Protein AF-A0A8J1YA55-F1 (afdb_monomer)

Foldseek 3Di:
DDDDDDDDDDDDDDDDDDDDDDDDDDDDDDDDDDDPPPDDPVVVVVVVVVVVVVVPDPPPPPPDPDDDDDDDDDDDDPPVPQDAQPPPRHRDPQWDQQPPPRGTHHCVVQVHDPVNSVVQVVPPPDDHDHGPVCVVVVVVVVVVVVVSVVVVVVVVVVVVVVVVVVVVVVVVVVVVVVVVVVVVVVVVVVVVVVVVVVVVVVVVVVVVVVVVVVVVVVVVVVVVVVVVVVVVVVVVVPD

Structure (mmCIF, N/CA/C/O backbone):
data_AF-A0A8J1YA55-F1
#
_entry.id   AF-A0A8J1YA55-F1
#
loop_
_atom_site.group_PDB
_atom_site.id
_atom_site.type_symbol
_atom_site.label_atom_id
_atom_site.label_alt_id
_atom_site.label_comp_id
_atom_site.label_asym_id
_atom_site.label_entity_id
_atom_site.label_seq_id
_atom_site.pdbx_PDB_ins_code
_atom_site.Cartn_x
_atom_site.Cartn_y
_atom_site.Cartn_z
_atom_site.occupancy
_atom_site.B_iso_or_equiv
_atom_site.auth_seq_id
_atom_site.auth_comp_id
_atom_site.auth_asym_id
_atom_site.auth_atom_id
_atom_site.pdbx_PDB_model_num
ATOM 1 N N . MET A 1 1 ? 31.710 34.572 44.855 1.00 45.72 1 MET A N 1
ATOM 2 C CA . MET A 1 1 ? 30.651 34.913 43.875 1.00 45.72 1 MET A CA 1
ATOM 3 C C . MET A 1 1 ? 29.320 34.423 44.447 1.00 45.72 1 MET A C 1
ATOM 5 O O . MET A 1 1 ? 29.181 33.226 44.634 1.00 45.72 1 MET A O 1
ATOM 9 N N . ARG A 1 2 ? 28.569 35.307 45.129 1.00 39.25 2 ARG A N 1
ATOM 10 C CA . ARG A 1 2 ? 27.235 35.834 44.724 1.00 39.25 2 ARG A CA 1
ATOM 11 C C . ARG A 1 2 ? 26.226 34.715 44.392 1.00 39.25 2 ARG A C 1
ATOM 13 O O . ARG A 1 2 ? 26.346 34.116 43.338 1.00 39.25 2 ARG A O 1
ATOM 20 N N . THR A 1 3 ? 25.469 34.201 45.367 1.00 46.84 3 THR A N 1
ATOM 21 C CA . THR A 1 3 ? 24.178 34.657 45.964 1.00 46.84 3 THR A CA 1
ATOM 22 C C . THR A 1 3 ? 22.912 34.207 45.221 1.00 46.84 3 THR A C 1
ATOM 24 O O . THR A 1 3 ? 22.731 34.505 44.049 1.00 46.84 3 THR A O 1
ATOM 27 N N . ARG A 1 4 ? 22.061 33.531 46.011 1.00 50.75 4 ARG A N 1
ATOM 28 C CA . ARG A 1 4 ? 20.614 33.229 45.950 1.00 50.75 4 ARG A CA 1
ATOM 29 C C . ARG A 1 4 ? 19.737 34.029 44.971 1.00 50.75 4 ARG A C 1
ATOM 31 O O . ARG A 1 4 ? 19.881 35.241 44.861 1.00 50.75 4 ARG A O 1
ATOM 38 N N . GLY A 1 5 ? 18.696 33.354 44.472 1.00 44.56 5 GLY A N 1
ATOM 39 C CA . GLY A 1 5 ? 17.439 33.947 44.005 1.00 44.56 5 GLY A CA 1
ATOM 40 C C . GLY A 1 5 ? 16.273 32.974 44.222 1.00 44.56 5 GLY A C 1
ATOM 41 O O . GLY A 1 5 ? 16.260 31.892 43.647 1.00 44.56 5 GLY A O 1
ATOM 42 N N . VAL A 1 6 ? 15.350 33.361 45.102 1.00 47.47 6 VAL A N 1
ATOM 43 C CA . VAL A 1 6 ? 14.068 32.730 45.466 1.00 47.47 6 VAL A CA 1
ATOM 44 C C . VAL A 1 6 ? 12.952 33.631 44.922 1.00 47.47 6 VAL A C 1
ATOM 46 O O . VAL A 1 6 ? 13.118 34.842 45.020 1.00 47.47 6 VAL A O 1
ATOM 49 N N . SER A 1 7 ? 11.859 33.060 44.400 1.00 48.47 7 SER A N 1
ATOM 50 C CA . SER A 1 7 ? 10.448 33.535 44.483 1.00 48.47 7 SER A CA 1
ATOM 51 C C . SER A 1 7 ? 9.601 32.563 43.637 1.00 48.47 7 SER A C 1
ATOM 53 O O . SER A 1 7 ? 9.998 32.309 42.505 1.00 48.47 7 SER A O 1
ATOM 55 N N . THR A 1 8 ? 8.555 31.826 44.041 1.00 55.16 8 THR A N 1
ATOM 56 C CA . THR A 1 8 ? 7.320 32.048 44.834 1.00 55.16 8 THR A CA 1
ATOM 57 C C . THR A 1 8 ? 6.462 33.234 44.415 1.00 55.16 8 THR A C 1
ATOM 59 O O . THR A 1 8 ? 6.904 34.363 44.574 1.00 55.16 8 THR A O 1
ATOM 62 N N . GLU A 1 9 ? 5.252 32.908 43.931 1.00 44.25 9 GLU A N 1
ATOM 63 C CA . GLU A 1 9 ? 3.902 33.483 44.172 1.00 44.25 9 GLU A CA 1
ATOM 64 C C . GLU A 1 9 ? 3.043 33.211 42.915 1.00 44.25 9 GLU A C 1
ATOM 66 O O . GLU A 1 9 ? 3.508 33.455 41.809 1.00 44.25 9 GLU A O 1
ATOM 71 N N . GLN A 1 10 ? 1.900 32.513 42.911 1.00 43.75 10 GLN A N 1
ATOM 72 C CA . GLN A 1 10 ? 0.678 32.443 43.738 1.00 43.75 10 GLN A CA 1
ATOM 73 C C . GLN A 1 10 ? -0.525 33.066 43.009 1.00 43.75 10 GLN A C 1
ATOM 75 O O . GLN A 1 10 ? -0.415 34.126 42.406 1.00 43.75 10 GLN A O 1
ATOM 80 N N . ALA A 1 11 ? -1.668 32.396 43.221 1.00 43.28 11 ALA A N 1
ATOM 81 C CA . ALA A 1 11 ? -3.053 32.876 43.166 1.00 43.28 11 ALA A CA 1
ATOM 82 C C . ALA A 1 11 ? -3.722 33.030 41.785 1.00 43.28 11 ALA A C 1
ATOM 84 O O . ALA A 1 11 ? -3.085 33.428 40.823 1.00 43.28 11 ALA A O 1
ATOM 85 N N . ALA A 1 12 ? -5.029 32.817 41.603 1.00 42.97 12 ALA A N 1
ATOM 86 C CA . ALA A 1 12 ? -6.140 32.170 42.327 1.00 42.97 12 ALA A CA 1
ATOM 87 C C . ALA A 1 12 ? -7.429 32.462 41.504 1.00 42.97 12 ALA A C 1
ATOM 89 O O . ALA A 1 12 ? -7.377 33.287 40.595 1.00 42.97 12 ALA A O 1
ATOM 90 N N . ALA A 1 13 ? -8.559 31.873 41.929 1.00 44.72 13 ALA A N 1
ATOM 91 C CA . ALA A 1 13 ? -9.973 32.088 41.539 1.00 44.72 13 ALA A CA 1
ATOM 92 C C . ALA A 1 13 ? -10.493 31.151 40.422 1.00 44.72 13 ALA A C 1
ATOM 94 O O . ALA A 1 13 ? -9.957 31.158 39.319 1.00 44.72 13 ALA A O 1
ATOM 95 N N . ASN A 1 14 ? -11.357 30.161 40.725 1.00 43.69 14 ASN A N 1
ATOM 96 C CA . ASN A 1 14 ? -12.805 30.212 41.089 1.00 43.69 14 ASN A CA 1
ATOM 97 C C . ASN A 1 14 ? -13.632 30.746 39.902 1.00 43.69 14 ASN A C 1
ATOM 99 O O . ASN A 1 14 ? -13.249 31.757 39.335 1.00 43.69 14 ASN A O 1
ATOM 103 N N . GLU A 1 15 ? -14.676 30.087 39.389 1.00 49.75 15 GLU A N 1
ATOM 104 C CA . GLU A 1 15 ? -15.995 29.721 39.964 1.00 49.75 15 GLU A CA 1
ATOM 105 C C . GLU A 1 15 ? -16.537 28.496 39.168 1.00 49.75 15 GLU A C 1
ATOM 107 O O . GLU A 1 15 ? -16.237 28.363 37.984 1.00 49.75 15 GLU A O 1
ATOM 112 N N . ASP A 1 16 ? -17.083 27.419 39.741 1.00 41.22 16 ASP A N 1
ATOM 113 C CA . ASP A 1 16 ? -18.396 27.225 40.390 1.00 41.22 16 ASP A CA 1
ATOM 114 C C . ASP A 1 16 ? -19.607 27.634 39.528 1.00 41.22 16 ASP A C 1
ATOM 116 O O . ASP A 1 16 ? -20.009 28.784 39.576 1.00 41.22 16 ASP A O 1
ATOM 120 N N . GLU A 1 17 ? -20.191 26.685 38.776 1.00 47.81 17 GLU A N 1
ATOM 121 C CA . GLU A 1 17 ? -21.644 26.618 38.527 1.00 47.81 17 GLU A CA 1
ATOM 122 C C . GLU A 1 17 ? -22.113 25.152 38.355 1.00 47.81 17 GLU A C 1
ATOM 124 O O . GLU A 1 17 ? -21.672 24.391 37.487 1.00 47.81 17 GLU A O 1
ATOM 129 N N . THR A 1 18 ? -23.022 24.801 39.259 1.00 41.84 18 THR A N 1
ATOM 130 C CA . THR A 1 18 ? -24.017 23.720 39.353 1.00 41.84 18 THR A CA 1
ATOM 131 C C . THR A 1 18 ? -24.682 23.314 38.023 1.00 41.84 18 THR A C 1
ATOM 133 O O . THR A 1 18 ? -25.061 24.134 37.198 1.00 41.84 18 THR A O 1
ATOM 136 N N . GLU A 1 19 ? -24.728 22.023 37.678 1.00 40.91 19 GLU A N 1
ATOM 137 C CA . GLU A 1 19 ? -25.791 21.048 38.007 1.00 40.91 19 GLU A CA 1
ATOM 138 C C . GLU A 1 19 ? -27.186 21.372 37.426 1.00 40.91 19 GLU A C 1
ATOM 140 O O . GLU A 1 19 ? -27.924 22.129 38.035 1.00 40.91 19 GLU A O 1
ATOM 145 N N . VAL A 1 20 ? -27.600 20.694 36.336 1.00 43.56 20 VAL A N 1
ATOM 146 C CA . VAL A 1 20 ? -28.979 20.175 36.150 1.00 43.56 20 VAL A CA 1
ATOM 147 C C . VAL A 1 20 ? -28.963 18.940 35.232 1.00 43.56 20 VAL A C 1
ATOM 149 O O . VAL A 1 20 ? -28.730 19.020 34.026 1.00 43.56 20 VAL A O 1
ATOM 152 N N . ASN A 1 21 ? -29.285 17.787 35.819 1.00 41.84 21 ASN A N 1
ATOM 153 C CA . ASN A 1 21 ? -29.759 16.582 35.139 1.00 41.84 21 ASN A CA 1
ATOM 154 C C . ASN A 1 21 ? -31.124 16.828 34.476 1.00 41.84 21 ASN A C 1
ATOM 156 O O . ASN A 1 21 ? -32.041 17.306 35.143 1.00 41.84 21 ASN A O 1
ATOM 160 N N . LYS A 1 22 ? -31.321 16.352 33.241 1.00 45.34 22 LYS A N 1
ATOM 161 C CA . LYS A 1 22 ? -32.628 15.836 32.805 1.00 45.34 22 LYS A CA 1
ATOM 162 C C . LYS A 1 22 ? -32.475 14.787 31.704 1.00 45.34 22 LYS A C 1
ATOM 164 O O . LYS A 1 22 ? -32.040 15.053 30.591 1.00 45.34 22 LYS A O 1
ATOM 169 N N . THR A 1 23 ? -32.811 13.571 32.104 1.00 45.81 23 THR A N 1
ATOM 170 C CA . THR A 1 23 ? -33.108 12.390 31.303 1.00 45.81 23 THR A CA 1
ATOM 171 C C . THR A 1 23 ? -34.307 12.633 30.392 1.00 45.81 23 THR A C 1
ATOM 173 O O . THR A 1 23 ? -35.348 13.032 30.901 1.00 45.81 23 THR A O 1
ATOM 176 N N . ASP A 1 24 ? -34.200 12.264 29.116 1.00 43.66 24 ASP A N 1
ATOM 177 C CA . ASP A 1 24 ? -35.357 11.860 28.316 1.00 43.66 24 ASP A CA 1
ATOM 178 C C . ASP A 1 24 ? -35.030 10.560 27.580 1.00 43.66 24 ASP A C 1
ATOM 180 O O . ASP A 1 24 ? -34.172 10.478 26.700 1.00 43.66 24 ASP A O 1
ATOM 184 N N . LEU A 1 25 ? -35.696 9.509 28.051 1.00 44.59 25 LEU A N 1
ATOM 185 C CA . LEU A 1 25 ? -35.607 8.132 27.605 1.00 44.59 25 LEU A CA 1
ATOM 186 C C . LEU A 1 25 ? -36.963 7.779 26.980 1.00 44.59 25 LEU A C 1
ATOM 188 O O . LEU A 1 25 ? -37.819 7.210 27.648 1.00 44.59 25 LEU A O 1
ATOM 192 N N . GLU A 1 26 ? -37.157 8.090 25.698 1.00 49.06 26 GLU A N 1
ATOM 193 C CA . GLU A 1 26 ? -38.308 7.607 24.924 1.00 49.06 26 GLU A CA 1
ATOM 194 C C . GLU A 1 26 ? -37.866 6.729 23.747 1.00 49.06 26 GLU A C 1
ATOM 196 O O . GLU A 1 26 ? -37.472 7.161 22.668 1.00 49.06 26 GLU A O 1
ATOM 201 N N . ARG A 1 27 ? -37.887 5.429 24.042 1.00 44.91 27 ARG A N 1
ATOM 202 C CA . ARG A 1 27 ? -38.533 4.345 23.289 1.00 44.91 27 ARG A CA 1
ATOM 203 C C . ARG A 1 27 ? -39.043 4.707 21.878 1.00 44.91 27 ARG A C 1
ATOM 205 O O . ARG A 1 27 ? -40.084 5.332 21.738 1.00 44.91 27 ARG A O 1
ATOM 212 N N . HIS A 1 28 ? -38.429 4.122 20.847 1.00 42.38 28 HIS A N 1
ATOM 213 C CA . HIS A 1 28 ? -39.198 3.630 19.703 1.00 42.38 28 HIS A CA 1
ATOM 214 C C . HIS A 1 28 ? -38.622 2.343 19.111 1.00 42.38 28 HIS A C 1
ATOM 216 O O . HIS A 1 28 ? -37.423 2.162 18.903 1.00 42.38 28 HIS A O 1
ATOM 222 N N . ASP A 1 29 ? -39.572 1.449 18.890 1.00 38.91 29 ASP A N 1
ATOM 223 C CA . ASP A 1 29 ? -39.493 0.058 18.505 1.00 38.91 29 ASP A CA 1
ATOM 224 C C . ASP A 1 29 ? -38.930 -0.232 17.103 1.00 38.91 29 ASP A C 1
ATOM 226 O O . ASP A 1 29 ? -39.237 0.427 16.114 1.00 38.91 29 ASP A O 1
ATOM 230 N N . SER A 1 30 ? -38.208 -1.353 17.044 1.00 48.69 30 SER A N 1
ATOM 231 C CA . SER A 1 30 ? -38.374 -2.433 16.065 1.00 48.69 30 SER A CA 1
ATOM 232 C C . SER A 1 30 ? -38.424 -2.091 14.565 1.00 48.69 30 SER A C 1
ATOM 234 O O . SER A 1 30 ? -39.487 -1.857 13.994 1.00 48.69 30 SER A O 1
ATOM 236 N N . LYS A 1 31 ? -37.307 -2.338 13.859 1.00 42.66 31 LYS A N 1
ATOM 237 C CA . LYS A 1 31 ? -37.343 -3.129 12.609 1.00 42.66 31 LYS A CA 1
ATOM 238 C C . LYS A 1 31 ? -35.981 -3.711 12.230 1.00 42.66 31 LYS A C 1
ATOM 240 O O . LYS A 1 31 ? -35.142 -3.099 11.578 1.00 42.66 31 LYS A O 1
ATOM 245 N N . SER A 1 32 ? -35.833 -4.979 12.598 1.00 49.16 32 SER A N 1
ATOM 246 C CA . SER A 1 32 ? -34.943 -5.941 11.963 1.00 49.16 32 SER A CA 1
ATOM 247 C C . SER A 1 32 ? -35.183 -5.969 10.447 1.00 49.16 32 SER A C 1
ATOM 249 O O . SER A 1 32 ? -36.231 -6.415 9.983 1.00 49.16 32 SER A O 1
ATOM 251 N N . LYS A 1 33 ? -34.193 -5.528 9.668 1.00 46.09 33 LYS A N 1
ATOM 252 C CA . LYS A 1 33 ? -33.946 -6.022 8.308 1.00 46.09 33 LYS A CA 1
ATOM 253 C C . LYS A 1 33 ? -32.448 -6.248 8.153 1.00 46.09 33 LYS A C 1
ATOM 255 O O . LYS A 1 33 ? -31.686 -5.355 7.798 1.00 46.09 33 LYS A O 1
ATOM 260 N N . ARG A 1 34 ? -32.038 -7.486 8.443 1.00 46.12 34 ARG A N 1
ATOM 261 C CA . ARG A 1 34 ? -30.756 -8.038 7.998 1.00 46.12 34 ARG A CA 1
ATOM 262 C C . ARG A 1 34 ? -30.703 -7.930 6.478 1.00 46.12 34 ARG A C 1
ATOM 264 O O . ARG A 1 34 ? -31.517 -8.523 5.779 1.00 46.12 34 ARG A O 1
ATOM 271 N N . GLY A 1 35 ? -29.728 -7.179 5.994 1.00 35.78 35 GLY A N 1
ATOM 272 C CA . GLY A 1 35 ? -29.395 -7.049 4.584 1.00 35.78 35 GLY A CA 1
ATOM 273 C C . GLY A 1 35 ? -27.897 -6.836 4.448 1.00 35.78 35 GLY A C 1
ATOM 274 O O . GLY A 1 35 ? -27.461 -5.803 3.955 1.00 35.78 35 GLY A O 1
ATOM 275 N N . PHE A 1 36 ? -27.099 -7.793 4.930 1.00 39.66 36 PHE A N 1
ATOM 276 C CA . PHE A 1 36 ? -25.667 -7.854 4.637 1.00 39.66 36 PHE A CA 1
ATOM 277 C C . PHE A 1 36 ? -25.483 -8.160 3.139 1.00 39.66 36 PHE A C 1
ATOM 279 O O . PHE A 1 36 ? -25.309 -9.306 2.736 1.00 39.66 36 PHE A O 1
ATOM 286 N N . LYS A 1 37 ? -25.526 -7.126 2.294 1.00 45.34 37 LYS A N 1
ATOM 287 C CA . LYS A 1 37 ? -24.955 -7.153 0.939 1.00 45.34 37 LYS A CA 1
ATOM 288 C C . LYS A 1 37 ? -23.538 -6.581 1.000 1.00 45.34 37 LYS A C 1
ATOM 290 O O . LYS A 1 37 ? -23.287 -5.454 0.597 1.00 45.34 37 LYS A O 1
ATOM 295 N N . SER A 1 38 ? -22.608 -7.384 1.512 1.00 46.19 38 SER A N 1
ATOM 296 C CA . SER A 1 38 ? -21.163 -7.138 1.402 1.00 46.19 38 SER A CA 1
ATOM 297 C C . SER A 1 38 ? -20.504 -8.344 0.750 1.00 46.19 38 SER A C 1
ATOM 299 O O . SER A 1 38 ? -19.784 -9.097 1.395 1.00 46.19 38 SER A O 1
ATOM 301 N N . ARG A 1 39 ? -20.788 -8.569 -0.537 1.00 46.72 39 ARG A N 1
ATOM 302 C CA . ARG A 1 39 ? -20.048 -9.552 -1.335 1.00 46.72 39 ARG A CA 1
ATOM 303 C C . ARG A 1 39 ? -20.135 -9.247 -2.827 1.00 46.72 39 ARG A C 1
ATOM 305 O O . ARG A 1 39 ? -20.687 -10.039 -3.564 1.00 46.72 39 ARG A O 1
ATOM 312 N N . GLU A 1 40 ? -19.614 -8.101 -3.273 1.00 44.50 40 GLU A N 1
ATOM 313 C CA . GLU A 1 40 ? -19.496 -7.856 -4.727 1.00 44.50 40 GLU A CA 1
ATOM 314 C C . GLU A 1 40 ? -18.467 -6.796 -5.166 1.00 44.50 40 GLU A C 1
ATOM 316 O O . GLU A 1 40 ? -18.431 -6.427 -6.331 1.00 44.50 40 GLU A O 1
ATOM 321 N N . LYS A 1 41 ? -17.567 -6.326 -4.286 1.00 42.22 41 LYS A N 1
ATOM 322 C CA . LYS A 1 41 ? -16.501 -5.368 -4.674 1.00 42.22 41 LYS A CA 1
ATOM 323 C C . LYS A 1 41 ? -15.088 -5.954 -4.772 1.00 42.22 41 LYS A C 1
ATOM 325 O O . LYS A 1 41 ? -14.157 -5.238 -5.134 1.00 42.22 41 LYS A O 1
ATOM 330 N N . SER A 1 42 ? -14.909 -7.247 -4.503 1.00 45.34 42 SER A N 1
ATOM 331 C CA . SER A 1 42 ? -13.620 -7.934 -4.679 1.00 45.34 42 SER A CA 1
ATOM 332 C C . SER A 1 42 ? -13.380 -8.416 -6.118 1.00 45.34 42 SER A C 1
ATOM 334 O O . SER A 1 42 ? -12.230 -8.459 -6.550 1.00 45.34 42 SER A O 1
ATOM 336 N N . ASN A 1 43 ? -14.434 -8.692 -6.897 1.00 43.16 43 ASN A N 1
ATOM 337 C CA . ASN A 1 43 ? -14.285 -9.182 -8.276 1.00 43.16 43 ASN A CA 1
ATOM 338 C C . ASN A 1 43 ? -13.933 -8.080 -9.290 1.00 43.16 43 ASN A C 1
ATOM 340 O O . ASN A 1 43 ? -13.268 -8.352 -10.288 1.00 43.16 43 ASN A O 1
ATOM 344 N N . GLU A 1 44 ? -14.284 -6.820 -9.023 1.00 43.75 44 GLU A N 1
ATOM 345 C CA . GLU A 1 44 ? -14.005 -5.731 -9.967 1.00 43.75 44 GLU A CA 1
ATOM 346 C C . GLU A 1 44 ? -12.523 -5.304 -9.957 1.00 43.75 44 GLU A C 1
ATOM 348 O O . GLU A 1 44 ? -11.948 -5.022 -11.013 1.00 43.75 44 GLU A O 1
ATOM 353 N N . LYS A 1 45 ? -11.861 -5.350 -8.788 1.00 46.09 45 LYS A N 1
ATOM 354 C CA . LYS A 1 45 ? -10.415 -5.077 -8.659 1.00 46.09 45 LYS A CA 1
ATOM 355 C C . LYS A 1 45 ? -9.548 -6.194 -9.258 1.00 46.09 45 LYS A C 1
ATOM 357 O O . LYS A 1 45 ? -8.499 -5.888 -9.821 1.00 46.09 45 LYS A O 1
ATOM 362 N N . SER A 1 46 ? -10.009 -7.448 -9.218 1.00 48.03 46 SER A N 1
ATOM 363 C CA . SER A 1 46 ? -9.323 -8.578 -9.866 1.00 48.03 46 SER A CA 1
ATOM 364 C C . SER A 1 46 ? -9.309 -8.435 -11.397 1.00 48.03 46 SER A C 1
ATOM 366 O O . SER A 1 46 ? -8.264 -8.583 -12.029 1.00 48.03 46 SER A O 1
ATOM 368 N N . SER A 1 47 ? -10.428 -7.990 -11.990 1.00 51.03 47 SER A N 1
ATOM 369 C CA . SER A 1 47 ? -10.531 -7.796 -13.448 1.00 51.03 47 SER A CA 1
ATOM 370 C C . SER A 1 47 ? -9.622 -6.682 -13.997 1.00 51.03 47 SER A C 1
ATOM 372 O O . SER A 1 47 ? -9.148 -6.761 -15.132 1.00 51.03 47 SER A O 1
ATOM 374 N N . LYS A 1 48 ? -9.337 -5.640 -13.197 1.00 52.66 48 LYS A N 1
ATOM 375 C CA . LYS A 1 48 ? -8.406 -4.561 -13.579 1.00 52.66 48 LYS A CA 1
ATOM 376 C C . LYS A 1 48 ? -6.945 -5.006 -13.498 1.00 52.66 48 LYS A C 1
ATOM 378 O O . LYS A 1 48 ? -6.155 -4.606 -14.350 1.00 52.66 48 LYS A O 1
ATOM 383 N N . LEU A 1 49 ? -6.599 -5.865 -12.536 1.00 50.97 49 LEU A N 1
ATOM 384 C CA . LEU A 1 49 ? -5.254 -6.434 -12.417 1.00 50.97 49 LEU A CA 1
ATOM 385 C C . LEU A 1 49 ? -4.949 -7.423 -13.561 1.00 50.97 49 LEU A C 1
ATOM 387 O O . LEU A 1 49 ? -3.844 -7.417 -14.098 1.00 50.97 49 LEU A O 1
ATOM 391 N N . GLU A 1 50 ? -5.936 -8.215 -14.000 1.00 51.34 50 GLU A N 1
ATOM 392 C CA . GLU A 1 50 ? -5.810 -9.071 -15.195 1.00 51.34 50 GLU A CA 1
ATOM 393 C C . GLU A 1 50 ? -5.722 -8.273 -16.503 1.00 51.34 50 GLU A C 1
ATOM 395 O O . GLU A 1 50 ? -4.959 -8.641 -17.400 1.00 51.34 50 GLU A O 1
ATOM 400 N N . LYS A 1 51 ? -6.435 -7.143 -16.615 1.00 54.28 51 LYS A N 1
ATOM 401 C CA . LYS A 1 51 ? -6.293 -6.231 -17.765 1.00 54.28 51 LYS A CA 1
ATOM 402 C C . LYS A 1 51 ? -4.912 -5.569 -17.816 1.00 54.28 51 LYS A C 1
ATOM 404 O O . LYS A 1 51 ? -4.376 -5.405 -18.906 1.00 54.28 51 LYS A O 1
ATOM 409 N N . LEU A 1 52 ? -4.299 -5.267 -16.669 1.00 49.75 52 LEU A N 1
ATOM 410 C CA . LEU A 1 52 ? -2.926 -4.750 -16.602 1.00 49.75 52 LEU A CA 1
ATOM 411 C C . LEU A 1 52 ? -1.873 -5.813 -16.956 1.00 49.75 52 LEU A C 1
ATOM 413 O O . LEU A 1 52 ? -0.902 -5.490 -17.636 1.00 49.75 52 LEU A O 1
ATOM 417 N N . LYS A 1 53 ? -2.092 -7.093 -16.617 1.00 51.12 53 LYS A N 1
ATOM 418 C CA . LYS A 1 53 ? -1.217 -8.194 -17.074 1.00 51.12 53 LYS A CA 1
ATOM 419 C C . LYS A 1 53 ? -1.182 -8.339 -18.603 1.00 51.12 53 LYS A C 1
ATOM 421 O O . LYS A 1 53 ? -0.146 -8.713 -19.145 1.00 51.12 53 LYS A O 1
ATOM 426 N N . LYS A 1 54 ? -2.269 -7.990 -19.306 1.00 50.66 54 LYS A N 1
ATOM 427 C CA . LYS A 1 54 ? -2.307 -7.955 -20.782 1.00 50.66 54 LYS A CA 1
ATOM 428 C C . LYS A 1 54 ? -1.544 -6.778 -21.400 1.00 50.66 54 LYS A C 1
ATOM 430 O O . LYS A 1 54 ? -1.129 -6.894 -22.545 1.00 50.66 54 LYS A O 1
ATOM 435 N N . ILE A 1 55 ? -1.338 -5.683 -20.666 1.00 50.94 55 ILE A N 1
ATOM 436 C CA . ILE A 1 55 ? -0.573 -4.513 -21.138 1.00 50.94 55 ILE A CA 1
ATOM 437 C C . ILE A 1 55 ? 0.940 -4.724 -20.923 1.00 50.94 55 ILE A C 1
ATOM 439 O O . ILE A 1 55 ? 1.751 -4.165 -21.651 1.00 50.94 55 ILE A O 1
ATOM 443 N N . ILE A 1 56 ? 1.326 -5.592 -19.978 1.00 45.94 56 ILE A N 1
ATOM 444 C CA . ILE A 1 56 ? 2.728 -5.896 -19.615 1.00 45.94 56 ILE A CA 1
ATOM 445 C C . ILE A 1 56 ? 3.253 -7.159 -20.334 1.00 45.94 56 ILE A C 1
ATOM 447 O O . ILE A 1 56 ? 4.295 -7.706 -19.996 1.00 45.94 56 ILE A O 1
ATOM 451 N N . SER A 1 57 ? 2.553 -7.645 -21.359 1.00 38.78 57 SER A N 1
ATOM 452 C CA . SER A 1 57 ? 3.130 -8.614 -22.292 1.00 38.78 57 SER A CA 1
ATOM 453 C C . SER A 1 57 ? 3.460 -7.878 -23.583 1.00 38.78 57 SER A C 1
ATOM 455 O O . SER A 1 57 ? 2.572 -7.749 -24.429 1.00 38.78 57 SER A O 1
ATOM 457 N N . PRO A 1 58 ? 4.697 -7.389 -23.788 1.00 40.81 58 PRO A N 1
ATOM 458 C CA . PRO A 1 58 ? 5.139 -7.152 -25.145 1.00 40.81 58 PRO A CA 1
ATOM 459 C C . PRO A 1 58 ? 5.087 -8.519 -25.832 1.00 40.81 58 PRO A C 1
ATOM 461 O O . PRO A 1 58 ? 5.923 -9.389 -25.595 1.00 40.81 58 PRO A O 1
ATOM 464 N N . LYS A 1 59 ? 4.050 -8.745 -26.647 1.00 40.72 59 LYS A N 1
ATOM 465 C CA . LYS A 1 59 ? 4.119 -9.732 -27.721 1.00 40.72 59 LYS A CA 1
ATOM 466 C C . LYS A 1 59 ? 5.246 -9.247 -28.627 1.00 40.72 59 LYS A C 1
ATOM 468 O O . LYS A 1 59 ? 5.012 -8.504 -29.574 1.00 40.72 59 LYS A O 1
ATOM 473 N N . LEU A 1 60 ? 6.470 -9.639 -28.291 1.00 40.00 60 LEU A N 1
ATOM 474 C CA . LEU A 1 60 ? 7.557 -9.758 -29.241 1.00 40.00 60 LEU A CA 1
ATOM 475 C C . LEU A 1 60 ? 7.080 -10.795 -30.254 1.00 40.00 60 LEU A C 1
ATOM 477 O O . LEU A 1 60 ? 7.265 -11.998 -30.083 1.00 40.00 60 LEU A O 1
ATOM 481 N N . ILE A 1 61 ? 6.382 -10.320 -31.282 1.00 38.81 61 ILE A N 1
ATOM 482 C CA . ILE A 1 61 ? 6.308 -11.023 -32.553 1.00 38.81 61 ILE A CA 1
ATOM 483 C C . ILE A 1 61 ? 7.705 -10.848 -33.145 1.00 38.81 61 ILE A C 1
ATOM 485 O O . ILE A 1 61 ? 7.962 -9.956 -33.943 1.00 38.81 61 ILE A O 1
ATOM 489 N N . LEU A 1 62 ? 8.639 -11.647 -32.634 1.00 37.62 62 LEU A N 1
ATOM 490 C CA . LEU A 1 62 ? 9.885 -11.932 -33.311 1.00 37.62 62 LEU A CA 1
ATOM 491 C C . LEU A 1 62 ? 9.512 -13.001 -34.336 1.00 37.62 62 LEU A C 1
ATOM 493 O O . LEU A 1 62 ? 9.486 -14.197 -34.031 1.00 37.62 62 LEU A O 1
ATOM 497 N N . GLU A 1 63 ? 9.084 -12.558 -35.519 1.00 32.62 63 GLU A N 1
ATOM 498 C CA . GLU A 1 63 ? 9.010 -13.455 -36.660 1.00 32.62 63 GLU A CA 1
ATOM 499 C C . GLU A 1 63 ? 10.416 -13.989 -36.907 1.00 32.62 63 GLU A C 1
ATOM 501 O O . GLU A 1 63 ? 11.379 -13.272 -37.161 1.00 32.62 63 GLU A O 1
ATOM 506 N N . LYS A 1 64 ? 10.506 -15.294 -36.703 1.00 32.72 64 LYS A N 1
ATOM 507 C CA . LYS A 1 64 ? 11.682 -16.128 -36.809 1.00 32.72 64 LYS A CA 1
ATOM 508 C C . LYS A 1 64 ? 12.132 -16.116 -38.270 1.00 32.72 64 LYS A C 1
ATOM 510 O O . LYS A 1 64 ? 11.657 -16.932 -39.056 1.00 32.72 64 LYS A O 1
ATOM 515 N N . THR A 1 65 ? 13.071 -15.248 -38.636 1.00 32.28 65 THR A N 1
ATOM 516 C CA . THR A 1 65 ? 13.945 -15.517 -39.781 1.00 32.28 65 THR A CA 1
ATOM 517 C C . THR A 1 65 ? 14.836 -16.691 -39.391 1.00 32.28 65 THR A C 1
ATOM 519 O O . THR A 1 65 ? 15.898 -16.565 -38.789 1.00 32.28 65 THR A O 1
ATOM 522 N N . GLN A 1 66 ? 14.332 -17.891 -39.675 1.00 36.44 66 GLN A N 1
ATOM 523 C CA . GLN A 1 66 ? 15.146 -19.090 -39.745 1.00 36.44 66 GLN A CA 1
ATOM 524 C C . GLN A 1 66 ? 16.173 -18.884 -40.861 1.00 36.44 66 GLN A C 1
ATOM 526 O O . GLN A 1 66 ? 15.838 -18.989 -42.036 1.00 36.44 66 GLN A O 1
ATOM 531 N N . SER A 1 67 ? 17.424 -18.629 -40.493 1.00 32.47 67 SER A N 1
ATOM 532 C CA . SER A 1 67 ? 18.552 -19.087 -41.294 1.00 32.47 67 SER A CA 1
ATOM 533 C C . SER A 1 67 ? 19.347 -20.073 -40.453 1.00 32.47 67 SER A C 1
ATOM 535 O O . SER A 1 67 ? 19.687 -19.823 -39.298 1.00 32.47 67 SER A O 1
ATOM 537 N N . ALA A 1 68 ? 19.500 -21.264 -41.014 1.00 38.25 68 ALA A N 1
ATOM 538 C CA . ALA A 1 68 ? 20.125 -22.415 -40.403 1.00 38.25 68 ALA A CA 1
ATOM 539 C C . ALA A 1 68 ? 21.625 -22.179 -40.178 1.00 38.25 68 ALA A C 1
ATOM 541 O O . ALA A 1 68 ? 22.316 -21.656 -41.045 1.00 38.25 68 ALA A O 1
ATOM 542 N N . GLY A 1 69 ? 22.139 -22.640 -39.039 1.00 30.22 69 GLY A N 1
ATOM 543 C CA . GLY A 1 69 ? 23.572 -22.600 -38.764 1.00 30.22 69 GLY A CA 1
ATOM 544 C C . GLY A 1 69 ? 23.906 -23.073 -37.360 1.00 30.22 69 GLY A C 1
ATOM 545 O O . GLY A 1 69 ? 24.343 -22.294 -36.523 1.00 30.22 69 GLY A O 1
ATOM 546 N N . GLY A 1 70 ? 23.660 -24.351 -37.070 1.00 37.34 70 GLY A N 1
ATOM 547 C CA . GLY A 1 70 ? 24.159 -24.959 -35.843 1.00 37.34 70 GLY A CA 1
ATOM 548 C C . GLY A 1 70 ? 25.685 -25.042 -35.869 1.00 37.34 70 GLY A C 1
ATOM 549 O O . GLY A 1 70 ? 26.249 -25.667 -36.762 1.00 37.34 70 GLY A O 1
ATOM 550 N N . ALA A 1 71 ? 26.348 -24.486 -34.858 1.00 35.06 71 ALA A N 1
ATOM 551 C CA . ALA A 1 71 ? 27.739 -24.799 -34.563 1.00 35.06 71 ALA A CA 1
ATOM 552 C C . ALA A 1 71 ? 27.920 -24.968 -33.052 1.00 35.06 71 ALA A C 1
ATOM 554 O O . ALA A 1 71 ? 27.663 -24.074 -32.249 1.00 35.06 71 ALA A O 1
ATOM 555 N N . LYS A 1 72 ? 28.315 -26.189 -32.690 1.00 37.50 72 LYS A N 1
ATOM 556 C CA . LYS A 1 72 ? 28.639 -26.644 -31.342 1.00 37.50 72 LYS A CA 1
ATOM 557 C C . LYS A 1 72 ? 29.814 -25.847 -30.779 1.00 37.50 72 LYS A C 1
ATOM 559 O O . LYS A 1 72 ? 30.824 -25.662 -31.449 1.00 37.50 72 LYS A O 1
ATOM 564 N N . SER A 1 73 ? 29.696 -25.469 -29.514 1.00 41.97 73 SER A N 1
ATOM 565 C CA . SER A 1 73 ? 30.778 -24.914 -28.712 1.00 41.97 73 SER A CA 1
ATOM 566 C C . SER A 1 73 ? 31.882 -25.955 -28.506 1.00 41.97 73 SER A C 1
ATOM 568 O O . SER A 1 73 ? 31.664 -26.988 -27.873 1.00 41.97 73 SER A O 1
ATOM 570 N N . THR A 1 74 ? 33.082 -25.656 -28.991 1.00 35.97 74 THR A N 1
ATOM 571 C CA . THR A 1 74 ? 34.326 -26.280 -28.534 1.00 35.97 74 THR A CA 1
ATOM 572 C C . THR A 1 74 ? 35.317 -25.180 -28.204 1.00 35.97 74 THR A C 1
ATOM 574 O O . THR A 1 74 ? 35.651 -24.359 -29.053 1.00 35.97 74 THR A O 1
ATOM 577 N N . ALA A 1 75 ? 35.774 -25.175 -26.954 1.00 44.44 75 ALA A N 1
ATOM 578 C CA . ALA A 1 75 ? 36.914 -24.397 -26.508 1.00 44.44 75 ALA A CA 1
ATOM 579 C C . ALA A 1 75 ? 38.146 -24.753 -27.357 1.00 44.44 75 ALA A C 1
ATOM 581 O O . ALA A 1 75 ? 38.518 -25.923 -27.448 1.00 44.44 75 ALA A O 1
ATOM 582 N N . GLY A 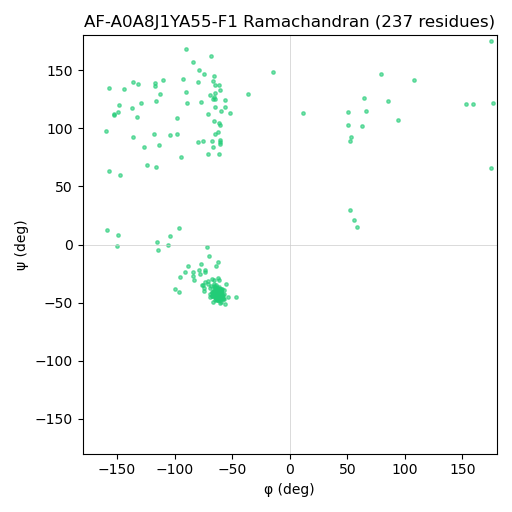1 76 ? 38.780 -23.757 -27.977 1.00 33.22 76 GLY A N 1
ATOM 583 C CA . GLY A 1 76 ? 40.029 -23.966 -28.701 1.00 33.22 76 GLY A CA 1
ATOM 584 C C . GLY A 1 76 ? 40.337 -22.882 -29.728 1.00 33.22 76 GLY A C 1
ATOM 585 O O . GLY A 1 76 ? 39.605 -22.731 -30.694 1.00 33.22 76 GLY A O 1
ATOM 586 N N . LYS A 1 77 ? 41.494 -22.232 -29.534 1.00 33.03 77 LYS A N 1
ATOM 587 C CA . LYS A 1 77 ? 42.234 -21.367 -30.471 1.00 33.03 77 LYS A CA 1
ATOM 588 C C . LYS A 1 77 ? 41.542 -20.053 -30.864 1.00 33.03 77 LYS A C 1
ATOM 590 O O . LYS A 1 77 ? 40.570 -20.036 -31.604 1.00 33.03 77 LYS A O 1
ATOM 595 N N . HIS A 1 78 ? 42.160 -18.936 -30.466 1.00 40.44 78 HIS A N 1
ATOM 596 C CA . HIS A 1 78 ? 42.025 -17.646 -31.148 1.00 40.44 78 HIS A CA 1
ATOM 597 C C . HIS A 1 78 ? 42.554 -17.782 -32.586 1.00 40.44 78 HIS A C 1
ATOM 599 O O . HIS A 1 78 ? 43.677 -17.395 -32.902 1.00 40.44 78 HIS A O 1
ATOM 605 N N . THR A 1 79 ? 41.765 -18.376 -33.474 1.00 36.91 79 THR A N 1
ATOM 606 C CA . THR A 1 79 ? 41.836 -18.037 -34.889 1.00 36.91 79 THR A CA 1
ATOM 607 C C . THR A 1 79 ? 41.246 -16.642 -34.995 1.00 36.91 79 THR A C 1
ATOM 609 O O . THR A 1 79 ? 40.065 -16.457 -34.714 1.00 36.91 79 THR A O 1
ATOM 612 N N . SER A 1 80 ? 42.081 -15.657 -35.320 1.00 44.09 80 SER A N 1
ATOM 613 C CA . SER A 1 80 ? 41.623 -14.338 -35.747 1.00 44.09 80 SER A CA 1
ATOM 614 C C . SER A 1 80 ? 40.793 -14.551 -37.011 1.00 44.09 80 SER A C 1
ATOM 616 O O . SER A 1 80 ? 41.341 -14.656 -38.107 1.00 44.09 80 SER A O 1
ATOM 618 N N . ILE A 1 81 ? 39.486 -14.764 -36.848 1.00 53.78 81 ILE A N 1
ATOM 619 C CA . ILE A 1 81 ? 38.552 -14.754 -37.964 1.00 53.78 81 ILE A CA 1
ATOM 620 C C . ILE A 1 81 ? 38.590 -13.305 -38.432 1.00 53.78 81 ILE A C 1
ATOM 622 O O . ILE A 1 81 ? 38.137 -12.406 -37.726 1.00 53.78 81 ILE A O 1
ATOM 626 N N . GLN A 1 82 ? 39.240 -13.063 -39.570 1.00 58.84 82 GLN A N 1
ATOM 627 C CA . GLN A 1 82 ? 39.104 -11.796 -40.269 1.00 58.84 82 GLN A CA 1
ATOM 628 C C . GLN A 1 82 ? 37.634 -11.696 -40.659 1.00 58.84 82 GLN A C 1
ATOM 630 O O . GLN A 1 82 ? 37.191 -12.316 -41.620 1.00 58.84 82 GLN A O 1
ATOM 635 N N . HIS A 1 83 ? 36.861 -10.995 -39.839 1.00 73.62 83 HIS A N 1
ATOM 636 C CA . HIS A 1 83 ? 35.517 -10.614 -40.209 1.00 73.62 83 HIS A CA 1
ATOM 637 C C . HIS A 1 83 ? 35.648 -9.578 -41.331 1.00 73.62 83 HIS A C 1
ATOM 639 O O . HIS A 1 83 ? 36.428 -8.626 -41.226 1.00 73.62 83 HIS A O 1
ATOM 645 N N . ASN A 1 84 ? 34.939 -9.806 -42.431 1.00 90.06 84 ASN A N 1
ATOM 646 C CA . ASN A 1 84 ? 34.734 -8.793 -43.455 1.00 90.06 84 ASN A CA 1
ATOM 647 C C . ASN A 1 84 ? 33.551 -7.922 -43.036 1.00 90.06 84 ASN A C 1
ATOM 649 O O . ASN A 1 84 ? 32.700 -8.344 -42.254 1.00 90.06 84 ASN A O 1
ATOM 653 N N . CYS A 1 85 ? 33.491 -6.697 -43.547 1.00 91.75 85 CYS A N 1
ATOM 654 C CA . CYS A 1 85 ? 32.297 -5.882 -43.368 1.00 91.75 85 CYS A CA 1
ATOM 655 C C . CYS A 1 85 ? 31.112 -6.506 -44.118 1.00 91.75 85 CYS A C 1
ATOM 657 O O . CYS A 1 85 ? 31.194 -6.669 -45.332 1.00 91.75 85 CYS A O 1
ATOM 659 N N . ASP A 1 86 ? 29.982 -6.727 -43.442 1.00 92.00 86 ASP A N 1
ATOM 660 C CA . ASP A 1 86 ? 28.792 -7.349 -44.050 1.00 92.00 86 ASP A CA 1
ATOM 661 C C . ASP A 1 86 ? 28.174 -6.534 -45.206 1.00 92.00 86 ASP A C 1
ATOM 663 O O . ASP A 1 86 ? 27.370 -7.052 -45.977 1.00 92.00 86 ASP A O 1
ATOM 667 N N . ARG A 1 87 ? 28.539 -5.250 -45.349 1.00 92.12 87 ARG A N 1
ATOM 668 C CA . ARG A 1 87 ? 27.994 -4.349 -46.380 1.00 92.12 87 ARG A CA 1
ATOM 669 C C . ARG A 1 87 ? 28.892 -4.178 -47.603 1.00 92.12 87 ARG A C 1
ATOM 671 O O . ARG A 1 87 ? 28.377 -4.054 -48.710 1.00 92.12 87 ARG A O 1
ATOM 678 N N . CYS A 1 88 ? 30.210 -4.111 -47.416 1.00 92.56 88 CYS A N 1
ATOM 679 C CA . CYS A 1 88 ? 31.159 -3.888 -48.515 1.00 92.56 88 CYS A CA 1
ATOM 680 C C . CYS A 1 88 ? 32.098 -5.070 -48.783 1.00 92.56 88 CYS A C 1
ATOM 682 O O . CYS A 1 88 ? 32.867 -5.001 -49.736 1.00 92.56 88 CYS A O 1
ATOM 684 N N . ASP A 1 89 ? 32.049 -6.120 -47.959 1.00 90.50 89 ASP A N 1
ATOM 685 C CA . ASP A 1 89 ? 32.899 -7.319 -48.018 1.00 90.50 89 ASP A CA 1
ATOM 686 C C . ASP A 1 89 ? 34.415 -7.029 -47.966 1.00 90.50 89 ASP A C 1
ATOM 688 O O . ASP A 1 89 ? 35.254 -7.836 -48.358 1.00 90.50 89 ASP A O 1
ATOM 692 N N . ILE A 1 90 ? 34.796 -5.851 -47.460 1.00 89.06 90 ILE A N 1
ATOM 693 C CA . ILE A 1 90 ? 36.199 -5.458 -47.301 1.00 89.06 90 ILE A CA 1
ATOM 694 C C . ILE A 1 90 ? 36.683 -5.895 -45.910 1.00 89.06 90 ILE A C 1
ATOM 696 O O . ILE A 1 90 ? 36.020 -5.572 -44.913 1.00 89.06 90 ILE A O 1
ATOM 700 N N . PRO A 1 91 ? 37.848 -6.563 -45.803 1.00 85.00 91 PRO A N 1
ATOM 701 C CA . PRO A 1 91 ? 38.463 -6.852 -44.514 1.00 85.00 91 PRO A CA 1
ATOM 702 C C . PRO A 1 91 ? 38.862 -5.540 -43.830 1.00 85.00 91 PRO A C 1
ATOM 704 O O . PRO A 1 91 ? 39.588 -4.719 -44.395 1.00 85.00 91 PRO A O 1
ATOM 707 N N . ASN A 1 92 ? 38.393 -5.325 -42.602 1.00 79.12 92 ASN A N 1
ATOM 708 C CA . ASN A 1 92 ? 38.702 -4.124 -41.830 1.00 79.12 92 ASN A CA 1
ATOM 709 C C . ASN A 1 92 ? 39.028 -4.502 -40.383 1.00 79.12 92 ASN A C 1
ATOM 711 O O . ASN A 1 92 ? 38.371 -5.356 -39.798 1.00 79.12 92 ASN A O 1
ATOM 715 N N . SER A 1 93 ? 40.034 -3.858 -39.789 1.00 74.31 93 SER A N 1
ATOM 716 C CA . SER A 1 93 ? 40.389 -4.074 -38.382 1.00 74.31 93 SER A CA 1
ATOM 717 C C . SER A 1 93 ? 39.440 -3.370 -37.405 1.00 74.31 93 SER A C 1
ATOM 719 O O . SER A 1 93 ? 39.441 -3.698 -36.225 1.00 74.31 93 SER A O 1
ATOM 721 N N . ASN A 1 94 ? 38.648 -2.402 -37.881 1.00 81.94 94 ASN A N 1
ATOM 722 C CA . ASN A 1 94 ? 37.765 -1.562 -37.071 1.00 81.94 94 ASN A CA 1
ATOM 723 C C . ASN A 1 94 ? 36.297 -1.802 -37.448 1.00 81.94 94 ASN 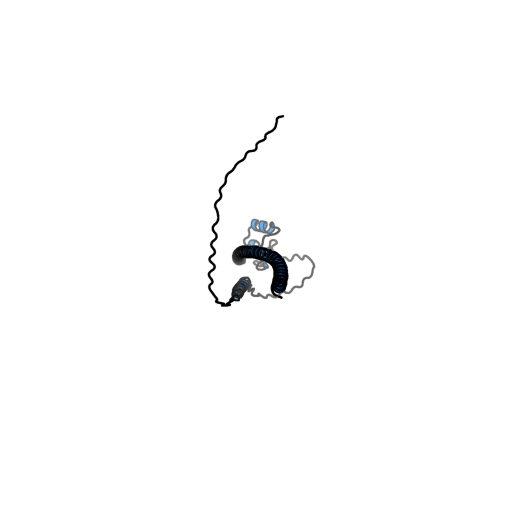A C 1
ATOM 725 O O . ASN A 1 94 ? 35.640 -0.932 -38.034 1.00 81.94 94 ASN A O 1
ATOM 729 N N . LEU A 1 95 ? 35.808 -3.006 -37.155 1.00 87.00 95 LEU A N 1
ATOM 730 C CA . LEU A 1 95 ? 34.401 -3.369 -37.317 1.00 87.00 95 LEU A CA 1
ATOM 731 C C . LEU A 1 95 ? 33.632 -3.140 -36.014 1.00 87.00 95 LEU A C 1
ATOM 733 O O . LEU A 1 95 ? 34.145 -3.403 -34.927 1.00 87.00 95 LEU A O 1
ATOM 737 N N . LEU A 1 96 ? 32.395 -2.669 -36.145 1.00 88.81 96 LEU A N 1
ATOM 738 C CA . LEU A 1 96 ? 31.441 -2.513 -35.052 1.00 88.81 96 LEU A CA 1
ATOM 739 C C . LEU A 1 96 ? 30.289 -3.495 -35.257 1.00 88.81 96 LEU A C 1
ATOM 741 O O . LEU A 1 96 ? 29.721 -3.557 -36.347 1.00 88.81 96 LEU A O 1
ATOM 745 N N . GLY A 1 97 ? 29.966 -4.264 -34.218 1.00 90.25 97 GLY A N 1
ATOM 746 C CA . GLY A 1 97 ? 28.844 -5.201 -34.222 1.00 90.25 97 GLY A CA 1
ATOM 747 C C . GLY A 1 97 ? 27.565 -4.520 -33.744 1.00 90.25 97 GLY A C 1
ATOM 748 O O . GLY A 1 97 ? 27.536 -3.989 -32.635 1.00 90.25 97 GLY A O 1
ATOM 749 N N . CYS A 1 98 ? 26.515 -4.516 -34.566 1.00 92.38 98 CYS A N 1
ATOM 750 C CA . CYS A 1 98 ? 25.223 -3.944 -34.195 1.00 92.38 98 CYS A CA 1
ATOM 751 C C . CYS A 1 98 ? 24.476 -4.902 -33.269 1.00 92.38 98 CYS A C 1
ATOM 753 O O . CYS A 1 98 ? 24.150 -6.010 -33.673 1.00 92.38 98 CYS A O 1
ATOM 755 N N . GLU A 1 99 ? 24.100 -4.447 -32.074 1.00 91.56 99 GLU A N 1
ATOM 756 C CA . GLU A 1 99 ? 23.408 -5.300 -31.089 1.00 91.56 99 GLU A CA 1
ATOM 757 C C . GLU A 1 99 ? 21.965 -5.676 -31.470 1.00 91.56 99 GLU A C 1
ATOM 759 O O . GLU A 1 99 ? 21.336 -6.487 -30.796 1.00 91.56 99 GLU A O 1
ATOM 764 N N . PHE A 1 100 ? 21.403 -5.053 -32.510 1.00 93.00 100 PHE A N 1
ATOM 765 C CA . PHE A 1 100 ? 20.027 -5.312 -32.936 1.00 93.00 100 PHE A CA 1
ATOM 766 C C . PHE A 1 100 ? 19.936 -6.325 -34.079 1.00 93.00 100 PHE A C 1
ATOM 768 O O . PHE A 1 100 ? 19.033 -7.156 -34.081 1.00 93.00 100 PHE A O 1
ATOM 775 N N . CYS A 1 101 ? 20.837 -6.241 -35.062 1.00 94.19 101 CYS A N 1
ATOM 776 C CA . CYS A 1 101 ? 20.823 -7.102 -36.247 1.00 94.19 101 CYS A CA 1
ATOM 777 C C . CYS A 1 101 ? 22.040 -8.030 -36.361 1.00 94.19 101 CYS A C 1
ATOM 779 O O . CYS A 1 101 ? 22.148 -8.744 -37.354 1.00 94.19 101 CYS A O 1
ATOM 781 N N . ASP A 1 102 ? 22.947 -8.005 -35.380 1.00 92.81 102 ASP A N 1
ATOM 782 C CA . ASP A 1 102 ? 24.174 -8.810 -35.303 1.00 92.81 102 ASP A CA 1
ATOM 783 C C . ASP A 1 102 ? 25.158 -8.628 -36.482 1.00 92.81 102 ASP A C 1
ATOM 785 O O . ASP A 1 102 ? 26.095 -9.412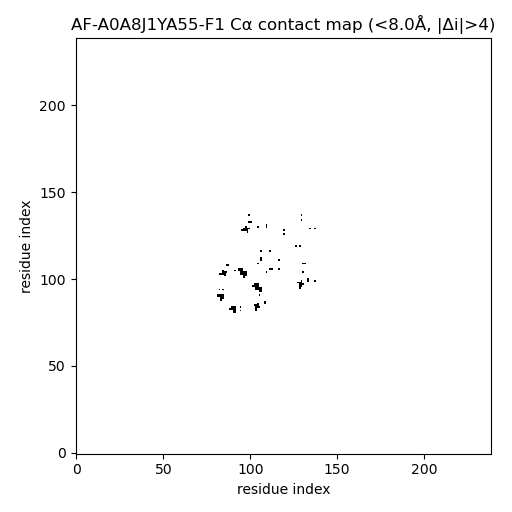 -36.639 1.00 92.81 102 ASP A O 1
ATOM 789 N N . LEU A 1 103 ? 24.986 -7.576 -37.295 1.00 92.50 103 LEU A N 1
ATOM 790 C CA . LEU A 1 103 ? 25.882 -7.254 -38.413 1.00 92.50 103 LEU A CA 1
ATOM 791 C C . LEU A 1 103 ? 27.158 -6.544 -37.944 1.00 92.50 103 LEU A C 1
ATOM 793 O O . LEU A 1 103 ? 27.107 -5.627 -37.120 1.00 92.50 103 LEU A O 1
ATOM 797 N N . TRP A 1 104 ? 28.287 -6.912 -38.546 1.00 92.25 104 TRP A N 1
ATOM 798 C CA . TRP A 1 104 ? 29.606 -6.307 -38.386 1.00 92.25 104 TRP A CA 1
ATOM 799 C C . TRP A 1 104 ? 29.885 -5.319 -39.517 1.00 92.25 104 TRP A C 1
ATOM 801 O O . TRP A 1 104 ? 30.124 -5.673 -40.675 1.00 92.25 104 TRP A O 1
ATOM 811 N N . LEU A 1 105 ? 29.883 -4.033 -39.179 1.00 91.88 105 LEU A N 1
ATOM 812 C CA . LEU A 1 105 ? 29.958 -2.952 -40.154 1.00 91.88 105 LEU A CA 1
ATOM 813 C C . LEU A 1 105 ? 31.227 -2.131 -39.954 1.00 91.88 105 LEU A C 1
ATOM 815 O O . LEU A 1 105 ? 31.644 -1.842 -38.831 1.00 91.88 105 LEU A O 1
ATOM 819 N N . CYS A 1 106 ? 31.871 -1.758 -41.062 1.00 91.38 106 CYS A N 1
ATOM 820 C CA . CYS A 1 106 ? 33.033 -0.886 -41.004 1.00 91.38 106 CYS A CA 1
ATOM 821 C C . CYS A 1 106 ? 32.611 0.568 -40.811 1.00 91.38 106 CYS A C 1
ATOM 823 O O . CYS A 1 106 ? 31.576 1.009 -41.311 1.00 91.38 106 CYS A O 1
ATOM 825 N N . ASN A 1 107 ? 33.482 1.326 -40.148 1.00 89.06 107 ASN A N 1
ATOM 826 C CA . ASN A 1 107 ? 33.301 2.747 -39.878 1.00 89.06 107 ASN A CA 1
ATOM 827 C C . ASN A 1 107 ? 32.849 3.540 -41.136 1.00 89.06 107 ASN A C 1
ATOM 829 O O . ASN A 1 107 ? 31.870 4.282 -41.092 1.00 89.06 107 ASN A O 1
ATOM 833 N N . SER A 1 108 ? 33.486 3.302 -42.289 1.00 88.94 108 SER A N 1
ATOM 834 C CA . SER A 1 108 ? 33.151 3.983 -43.547 1.00 88.94 108 SER A CA 1
ATOM 835 C C . SER A 1 108 ? 31.742 3.681 -44.070 1.00 88.94 108 SER A C 1
ATOM 837 O O . SER A 1 108 ? 31.121 4.567 -4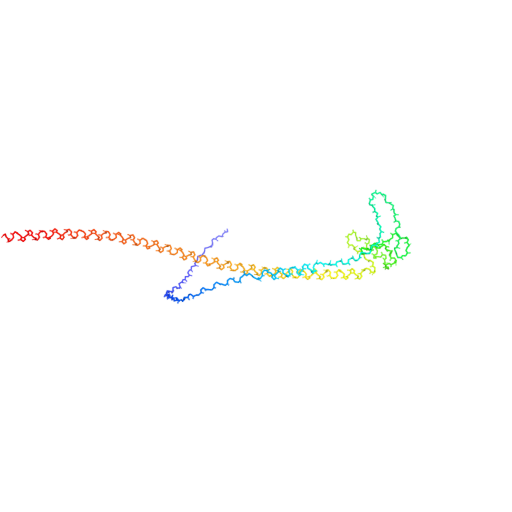4.644 1.00 88.94 108 SER A O 1
ATOM 839 N N . CYS A 1 109 ? 31.224 2.463 -43.875 1.00 90.56 109 CYS A N 1
ATOM 840 C CA . CYS A 1 109 ? 29.865 2.098 -44.301 1.00 90.56 109 CYS A CA 1
ATOM 841 C C . CYS A 1 109 ? 28.774 2.711 -43.415 1.00 90.56 109 CYS A C 1
ATOM 843 O O . CYS A 1 109 ? 27.634 2.832 -43.859 1.00 90.56 109 CYS A O 1
ATOM 845 N N . GLU A 1 110 ? 29.132 3.088 -42.188 1.00 90.31 110 GLU A N 1
ATOM 846 C CA . GLU A 1 110 ? 28.239 3.699 -41.200 1.00 90.31 110 GLU A CA 1
ATOM 847 C C . GLU A 1 110 ? 28.467 5.209 -41.051 1.00 90.31 110 GLU A C 1
ATOM 849 O O . GLU A 1 110 ? 27.863 5.843 -40.192 1.00 90.31 110 GLU A O 1
ATOM 854 N N . ASN A 1 111 ? 29.310 5.803 -41.907 1.00 89.50 111 ASN A N 1
ATOM 855 C CA . ASN A 1 111 ? 29.657 7.228 -41.893 1.00 89.50 111 ASN A CA 1
ATOM 856 C C . ASN A 1 111 ? 30.136 7.740 -40.524 1.00 89.50 111 ASN A C 1
ATOM 858 O O . ASN A 1 111 ? 29.942 8.914 -40.199 1.00 89.50 111 ASN A O 1
ATOM 862 N N . LEU A 1 112 ? 30.761 6.882 -39.716 1.00 87.19 112 LEU A N 1
ATOM 863 C CA . LEU A 1 112 ? 31.301 7.313 -38.434 1.00 87.19 112 LEU A CA 1
ATOM 864 C C . LEU A 1 112 ? 32.580 8.130 -38.687 1.00 87.19 112 LEU A C 1
ATOM 866 O O . LEU A 1 112 ? 33.326 7.936 -39.652 1.00 87.19 112 LEU A O 1
ATOM 870 N N . ASN A 1 113 ? 32.841 9.124 -37.847 1.00 88.31 113 ASN A N 1
ATOM 871 C CA . ASN A 1 113 ? 34.130 9.802 -37.894 1.00 88.31 113 ASN A CA 1
ATOM 872 C C . ASN A 1 113 ? 35.123 9.081 -36.953 1.00 88.31 113 ASN A C 1
ATOM 874 O O . ASN A 1 113 ? 34.763 8.201 -36.164 1.00 88.31 113 ASN A O 1
ATOM 878 N N . LYS A 1 114 ? 36.417 9.413 -37.043 1.00 85.56 114 LYS A N 1
ATOM 879 C CA . LYS A 1 114 ? 37.440 8.797 -36.174 1.00 85.56 114 LYS A CA 1
ATOM 880 C C . LYS A 1 114 ? 37.202 9.090 -34.684 1.00 85.56 114 LYS A C 1
ATOM 882 O O . LYS A 1 114 ? 37.578 8.271 -33.852 1.00 85.56 114 LYS A O 1
ATOM 887 N N . ASN A 1 115 ? 36.577 10.223 -34.361 1.00 85.75 115 ASN A N 1
ATOM 888 C CA . ASN A 1 115 ? 36.272 10.617 -32.987 1.00 85.75 115 ASN A CA 1
ATOM 889 C C . ASN A 1 115 ? 35.098 9.807 -32.423 1.00 85.75 115 ASN A C 1
ATOM 891 O O . ASN A 1 115 ? 35.174 9.371 -31.281 1.00 85.75 115 ASN A O 1
ATOM 895 N N . ASP A 1 116 ? 34.062 9.538 -33.219 1.00 84.56 116 ASP A N 1
ATOM 896 C CA . ASP A 1 116 ? 32.913 8.717 -32.819 1.00 84.56 116 ASP A CA 1
ATOM 897 C C . ASP A 1 116 ? 33.366 7.288 -32.518 1.00 84.56 116 ASP A C 1
ATOM 899 O O . ASP A 1 116 ? 32.998 6.710 -31.498 1.00 84.56 116 ASP A O 1
ATOM 903 N N . LEU A 1 117 ? 34.248 6.742 -33.360 1.00 82.81 117 LEU A N 1
ATOM 904 C CA . LEU A 1 117 ? 34.847 5.432 -33.124 1.00 82.81 117 LEU A CA 1
ATOM 905 C C . LEU A 1 117 ? 35.715 5.427 -31.856 1.00 82.81 117 LEU A C 1
ATOM 907 O O . LEU A 1 117 ? 35.637 4.488 -31.065 1.00 82.81 117 LEU A O 1
ATOM 911 N N . ALA A 1 118 ? 36.520 6.470 -31.635 1.00 83.44 118 ALA A N 1
ATOM 912 C CA . ALA A 1 118 ? 37.314 6.606 -30.415 1.00 83.44 118 ALA A CA 1
ATOM 913 C C . ALA A 1 118 ? 36.423 6.693 -29.163 1.00 83.44 118 ALA A C 1
ATOM 915 O O . ALA A 1 118 ? 36.746 6.091 -28.147 1.00 83.44 118 ALA A O 1
ATOM 916 N N . LEU A 1 119 ? 35.278 7.375 -29.238 1.00 83.56 119 LEU A N 1
ATOM 917 C CA . LEU A 1 119 ? 34.309 7.464 -28.141 1.00 83.56 119 LEU A CA 1
ATOM 918 C C . LEU A 1 119 ? 33.638 6.116 -27.851 1.00 83.56 119 LEU A C 1
ATOM 920 O O . LEU A 1 119 ? 33.544 5.718 -26.690 1.00 83.56 119 LEU A O 1
ATOM 924 N N . LEU A 1 120 ? 33.218 5.399 -28.895 1.00 83.12 120 LEU A N 1
ATOM 925 C CA . LEU A 1 120 ? 32.604 4.074 -28.770 1.00 83.12 120 LEU A CA 1
ATOM 926 C C . LEU A 1 120 ? 33.583 3.035 -28.209 1.00 83.12 120 LEU A C 1
ATOM 928 O O . LEU A 1 120 ? 33.185 2.180 -27.427 1.00 83.12 120 LEU A O 1
ATOM 932 N N . THR A 1 121 ? 34.863 3.126 -28.577 1.00 78.06 121 THR A N 1
ATOM 933 C CA . THR A 1 121 ? 35.911 2.199 -28.112 1.00 78.06 121 THR A CA 1
ATOM 934 C C . THR A 1 121 ? 36.489 2.575 -26.744 1.00 78.06 121 THR A C 1
ATOM 936 O O . THR A 1 121 ? 36.881 1.689 -25.988 1.00 78.06 121 THR A O 1
ATOM 939 N N . ALA A 1 122 ? 36.524 3.864 -26.387 1.00 80.38 122 ALA A N 1
ATOM 940 C CA . ALA A 1 122 ? 37.008 4.336 -25.086 1.00 80.38 122 ALA A CA 1
ATOM 941 C C . ALA A 1 122 ? 35.983 4.156 -23.954 1.00 80.38 122 ALA A C 1
ATOM 943 O O . ALA A 1 122 ? 36.357 4.120 -22.779 1.00 80.38 122 ALA A O 1
ATOM 944 N N . SER A 1 123 ? 34.695 4.041 -24.284 1.00 77.44 123 SER A N 1
ATOM 945 C CA . SER A 1 123 ? 33.637 3.733 -23.324 1.00 77.44 123 SER A CA 1
ATOM 946 C C . SER A 1 123 ? 33.691 2.250 -22.949 1.00 77.44 123 SER A C 1
ATOM 948 O O . SER A 1 123 ? 33.061 1.391 -23.557 1.00 77.44 123 SER A O 1
ATOM 950 N N . THR A 1 124 ? 34.471 1.931 -21.920 1.00 57.41 124 THR A N 1
ATOM 951 C CA . THR A 1 124 ? 34.785 0.544 -21.556 1.00 57.41 124 THR A CA 1
ATOM 952 C C . THR A 1 124 ? 33.632 -0.246 -20.941 1.00 57.41 124 THR A C 1
ATOM 954 O O . THR A 1 124 ? 33.838 -1.422 -20.674 1.00 57.41 124 THR A O 1
ATOM 957 N N . ASN A 1 125 ? 32.437 0.324 -20.712 1.00 55.38 125 ASN A N 1
ATOM 958 C CA . ASN A 1 125 ? 31.364 -0.421 -20.032 1.00 55.38 125 ASN A CA 1
ATOM 959 C C . ASN A 1 125 ? 29.896 -0.083 -20.377 1.00 55.38 125 ASN A C 1
ATOM 961 O O . ASN A 1 125 ? 29.023 -0.700 -19.770 1.00 55.38 125 ASN A O 1
ATOM 965 N N . GLN A 1 126 ? 29.558 0.876 -21.257 1.00 58.88 126 GLN A N 1
ATOM 966 C CA . GLN A 1 126 ? 28.146 1.336 -21.356 1.00 58.88 126 GLN A CA 1
ATOM 967 C C . GLN A 1 126 ? 27.647 1.821 -22.727 1.00 58.88 126 GLN A C 1
ATOM 969 O O . GLN A 1 126 ? 26.537 2.346 -22.819 1.00 58.88 126 GLN A O 1
ATOM 974 N N . THR A 1 127 ? 28.413 1.677 -23.803 1.00 74.00 127 THR A N 1
ATOM 975 C CA . THR A 1 127 ? 27.968 2.146 -25.123 1.00 74.00 127 THR A CA 1
ATOM 976 C C . THR A 1 127 ? 27.391 1.004 -25.933 1.00 74.00 127 THR A C 1
ATOM 978 O O . THR A 1 127 ? 28.123 0.291 -26.609 1.00 74.00 127 THR A O 1
ATOM 981 N N . HIS A 1 128 ? 26.067 0.875 -25.875 1.00 86.00 128 HIS A N 1
ATOM 982 C CA . HIS A 1 128 ? 25.326 0.096 -26.858 1.00 86.00 128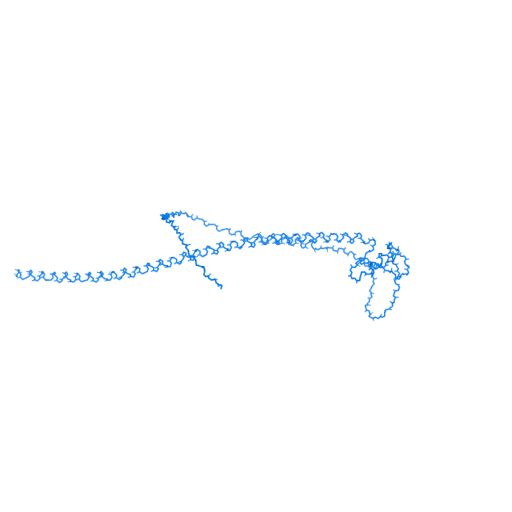 HIS A CA 1
ATOM 983 C C . HIS A 1 128 ? 25.458 0.761 -28.225 1.00 86.00 128 HIS A C 1
ATOM 985 O O . HIS A 1 128 ? 25.234 1.972 -28.345 1.00 86.00 128 HIS A O 1
ATOM 991 N N . TRP A 1 129 ? 25.804 -0.016 -29.247 1.00 89.50 129 TRP A N 1
ATOM 992 C CA . TRP A 1 129 ? 25.917 0.490 -30.611 1.00 89.50 129 TRP A CA 1
ATOM 993 C C . TRP A 1 129 ? 24.902 -0.173 -31.544 1.00 89.50 129 TRP A C 1
ATOM 995 O O . TRP A 1 129 ? 24.688 -1.387 -31.527 1.00 89.50 129 TRP A O 1
ATOM 1005 N N . TYR A 1 130 ? 24.281 0.655 -32.380 1.00 92.25 130 TYR A N 1
ATOM 1006 C CA . TYR A 1 130 ? 23.278 0.248 -33.355 1.00 92.25 130 TYR A CA 1
ATOM 1007 C C . TYR A 1 130 ? 23.618 0.870 -34.706 1.00 92.25 130 TYR A C 1
ATOM 1009 O O . TYR A 1 130 ? 23.989 2.043 -34.758 1.00 92.25 130 TYR A O 1
ATOM 1017 N N . CYS A 1 131 ? 23.475 0.104 -35.787 1.00 93.31 131 CYS A N 1
ATOM 1018 C CA . CYS A 1 131 ? 23.697 0.627 -37.130 1.00 93.31 131 CYS A CA 1
ATOM 1019 C C . CYS A 1 131 ? 22.616 1.642 -37.519 1.00 93.31 131 CYS A C 1
ATOM 1021 O O . CYS A 1 131 ? 21.517 1.663 -36.951 1.00 93.31 131 CYS A O 1
ATOM 1023 N N . HIS A 1 132 ? 22.908 2.449 -38.535 1.00 92.75 132 HIS A N 1
ATOM 1024 C CA . HIS A 1 132 ? 22.031 3.508 -39.025 1.00 92.75 132 HIS A CA 1
ATOM 1025 C C . HIS A 1 132 ? 20.629 3.007 -39.415 1.00 92.75 132 HIS A C 1
ATOM 1027 O O . HIS A 1 132 ? 19.638 3.703 -39.203 1.00 92.75 132 HIS A O 1
ATOM 1033 N N . GLU A 1 133 ? 20.522 1.783 -39.939 1.00 92.75 133 GLU A N 1
ATOM 1034 C CA . GLU A 1 133 ? 19.232 1.186 -40.314 1.00 92.75 133 GLU A CA 1
ATOM 1035 C C . GLU A 1 133 ? 18.395 0.760 -39.096 1.00 92.75 133 GLU A C 1
ATOM 1037 O O . GLU A 1 133 ? 17.164 0.833 -39.119 1.00 92.75 133 GLU A O 1
ATOM 1042 N N . CYS A 1 134 ? 19.053 0.341 -38.012 1.00 93.62 134 CYS A N 1
ATOM 1043 C CA . CYS A 1 134 ? 18.392 -0.154 -36.803 1.00 93.62 134 CYS A CA 1
ATOM 1044 C C . CYS A 1 134 ? 18.124 0.955 -35.776 1.00 93.62 134 CYS A C 1
ATOM 1046 O O . CYS A 1 134 ? 17.199 0.840 -34.968 1.00 93.62 134 CYS A O 1
ATOM 1048 N N . GLU A 1 135 ? 18.887 2.051 -35.813 1.00 92.06 135 GLU A N 1
ATOM 1049 C CA . GLU A 1 135 ? 18.788 3.157 -34.857 1.00 92.06 135 GLU A CA 1
ATOM 1050 C C . GLU A 1 135 ? 17.356 3.727 -34.718 1.00 92.06 135 GLU A C 1
ATOM 1052 O O . GLU A 1 135 ? 16.899 3.893 -33.579 1.00 92.06 135 GLU A O 1
ATOM 1057 N N . PRO A 1 136 ? 16.584 3.980 -35.799 1.00 92.69 136 PRO A N 1
ATOM 1058 C CA . PRO A 1 136 ? 15.216 4.482 -35.669 1.00 92.69 136 PRO A CA 1
ATOM 1059 C C . PRO A 1 136 ? 14.286 3.501 -34.944 1.00 92.69 136 PRO A C 1
ATOM 1061 O O . PRO A 1 136 ? 13.463 3.917 -34.126 1.00 92.69 136 PRO A O 1
ATOM 1064 N N . GLN A 1 137 ? 14.434 2.198 -35.209 1.00 92.25 137 GLN A N 1
ATOM 1065 C CA . GLN A 1 137 ? 13.611 1.155 -34.592 1.00 92.25 137 GLN A CA 1
ATOM 1066 C C . GLN A 1 137 ? 13.927 1.022 -33.102 1.00 92.25 137 GLN A C 1
ATOM 1068 O O . GLN A 1 137 ? 13.019 1.002 -32.269 1.00 92.25 137 GLN A O 1
ATOM 1073 N N . VAL A 1 138 ? 15.213 1.016 -32.748 1.00 91.12 138 VAL A N 1
ATOM 1074 C CA . VAL A 1 138 ? 15.660 0.958 -31.353 1.00 91.12 138 VAL A CA 1
ATOM 1075 C C . VAL A 1 138 ? 15.197 2.196 -30.584 1.00 91.12 138 VAL A C 1
ATOM 1077 O O . VAL A 1 138 ? 14.627 2.062 -29.500 1.00 91.12 138 VAL A O 1
ATOM 1080 N N . LYS A 1 139 ? 15.339 3.402 -31.155 1.00 91.19 139 LYS A N 1
ATOM 1081 C CA . LYS A 1 139 ? 14.820 4.644 -30.551 1.00 91.19 139 LYS A CA 1
ATOM 1082 C C . LYS A 1 139 ? 13.317 4.569 -30.297 1.00 91.19 139 LYS A C 1
ATOM 1084 O O . LYS A 1 139 ? 12.858 4.971 -29.228 1.00 91.19 139 LYS A O 1
ATOM 1089 N N . TYR A 1 140 ? 12.556 4.034 -31.247 1.00 92.00 140 TYR A N 1
ATOM 1090 C CA . TYR A 1 140 ? 11.114 3.856 -31.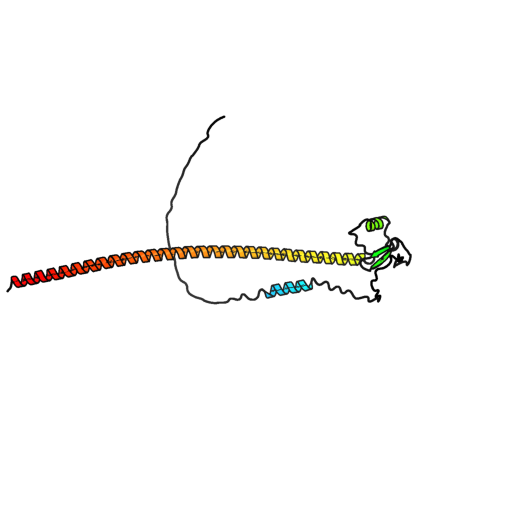105 1.00 92.00 140 TYR A CA 1
ATOM 1091 C C . TYR A 1 140 ? 10.755 2.873 -29.979 1.00 92.00 140 TYR A C 1
ATOM 1093 O O . TYR A 1 140 ? 9.924 3.195 -29.126 1.00 92.00 140 TYR A O 1
ATOM 1101 N N . ILE A 1 141 ? 11.418 1.713 -29.921 1.00 90.75 141 ILE A N 1
ATOM 1102 C CA . ILE A 1 141 ? 11.211 0.704 -28.869 1.00 90.75 141 ILE A CA 1
ATOM 1103 C C . ILE A 1 141 ? 11.566 1.275 -27.491 1.00 90.75 141 ILE A C 1
ATOM 1105 O O . ILE A 1 141 ? 10.793 1.11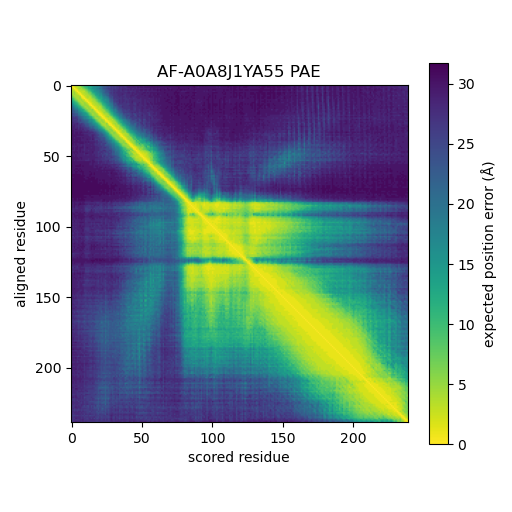8 -26.544 1.00 90.75 141 ILE A O 1
ATOM 1109 N N . LEU A 1 142 ? 12.696 1.979 -27.372 1.00 89.44 142 LEU A N 1
ATOM 1110 C CA . LEU A 1 142 ? 13.121 2.624 -26.127 1.00 89.44 142 LEU A CA 1
ATOM 1111 C C . LEU A 1 142 ? 12.155 3.732 -25.690 1.00 89.44 142 LEU A C 1
ATOM 1113 O O . LEU A 1 142 ? 11.855 3.866 -24.503 1.00 89.44 142 LEU A O 1
ATOM 1117 N N . ALA A 1 143 ? 11.633 4.518 -26.632 1.00 89.25 143 ALA A N 1
ATOM 1118 C CA . ALA A 1 143 ? 10.637 5.540 -26.329 1.00 89.25 143 ALA A CA 1
ATOM 1119 C C . ALA A 1 143 ? 9.332 4.915 -25.810 1.00 89.25 143 ALA A C 1
ATOM 1121 O O . ALA A 1 143 ? 8.791 5.371 -24.799 1.00 89.25 143 ALA A O 1
ATOM 1122 N N . GLN A 1 144 ? 8.855 3.845 -26.453 1.00 90.81 144 GLN A N 1
ATOM 1123 C CA . GLN A 1 144 ? 7.668 3.119 -26.002 1.00 90.81 144 GLN A CA 1
ATOM 1124 C C . GLN A 1 144 ? 7.864 2.465 -24.637 1.00 90.81 144 GLN A C 1
ATOM 1126 O O . GLN A 1 144 ? 6.996 2.587 -23.773 1.00 90.81 144 GLN A O 1
ATOM 1131 N N . SER A 1 145 ? 8.991 1.784 -24.424 1.00 90.88 145 SER A N 1
ATOM 1132 C CA . SER A 1 145 ? 9.265 1.114 -23.154 1.00 90.88 145 SER A CA 1
ATOM 1133 C C . SER A 1 145 ? 9.356 2.130 -22.018 1.00 90.88 145 SER A C 1
ATOM 1135 O O . SER A 1 145 ? 8.726 1.945 -20.977 1.00 90.88 145 SER A O 1
ATOM 1137 N N . LYS A 1 146 ? 10.027 3.267 -22.246 1.00 91.62 146 LYS A N 1
ATOM 1138 C CA . LYS A 1 146 ? 10.079 4.380 -21.293 1.00 91.62 146 LYS A CA 1
ATOM 1139 C C . LYS A 1 146 ? 8.686 4.928 -20.986 1.00 91.62 146 LYS A C 1
ATOM 1141 O O . LYS A 1 146 ? 8.363 5.116 -19.815 1.00 91.62 146 LYS A O 1
ATOM 1146 N N . ALA A 1 147 ? 7.853 5.153 -22.003 1.00 89.00 147 ALA A N 1
ATOM 1147 C CA . ALA A 1 147 ? 6.477 5.607 -21.804 1.00 89.00 147 ALA A CA 1
ATOM 1148 C C . ALA A 1 147 ? 5.654 4.588 -20.994 1.00 89.00 147 ALA A C 1
ATOM 1150 O O . ALA A 1 147 ? 4.983 4.963 -20.033 1.00 89.00 147 ALA A O 1
ATOM 1151 N N . GLY A 1 148 ? 5.769 3.296 -21.312 1.00 90.31 148 GLY A N 1
ATOM 1152 C CA . GLY A 1 148 ? 5.101 2.218 -20.584 1.00 90.31 148 GLY A CA 1
ATOM 1153 C C . GLY A 1 148 ? 5.528 2.139 -19.116 1.00 90.31 148 GLY A C 1
ATOM 1154 O O . GLY A 1 148 ? 4.676 2.060 -18.232 1.00 90.31 148 GLY A O 1
ATOM 1155 N N . ILE A 1 149 ? 6.832 2.236 -18.837 1.00 91.19 149 ILE A N 1
ATOM 1156 C CA . ILE A 1 149 ? 7.369 2.254 -17.467 1.00 91.19 149 ILE A CA 1
ATOM 1157 C C . ILE A 1 149 ? 6.827 3.458 -16.691 1.00 91.19 149 ILE A C 1
ATOM 1159 O O . ILE A 1 149 ? 6.419 3.307 -15.540 1.00 91.19 149 ILE A O 1
ATOM 1163 N N . VAL A 1 150 ? 6.778 4.640 -17.314 1.00 94.06 150 VAL A N 1
ATOM 1164 C CA . VAL A 1 150 ? 6.231 5.851 -16.684 1.00 94.06 150 VAL A CA 1
ATOM 1165 C C . VAL A 1 150 ? 4.754 5.671 -16.329 1.00 94.06 150 VAL A C 1
ATOM 1167 O O . VAL A 1 150 ? 4.349 6.016 -15.219 1.00 94.06 150 VAL A O 1
ATOM 1170 N N . GLU A 1 151 ? 3.949 5.100 -17.222 1.00 93.00 151 GLU A N 1
ATOM 1171 C CA . GLU A 1 151 ? 2.526 4.859 -16.954 1.00 93.00 151 GLU A CA 1
ATOM 1172 C C . GLU A 1 151 ? 2.305 3.812 -15.855 1.00 93.00 151 GLU A C 1
ATOM 1174 O O . GLU A 1 151 ? 1.472 4.008 -14.963 1.00 93.00 151 GLU A O 1
ATOM 1179 N N . VAL A 1 152 ? 3.101 2.740 -15.838 1.00 93.44 152 VAL A N 1
ATOM 1180 C CA . VAL A 1 152 ? 3.081 1.759 -14.742 1.00 93.44 152 VAL A CA 1
ATOM 1181 C C . VAL A 1 152 ? 3.469 2.423 -13.420 1.00 93.44 152 VAL A C 1
ATOM 1183 O O . VAL A 1 152 ? 2.764 2.251 -12.424 1.00 93.44 152 VAL A O 1
ATOM 1186 N N . ALA A 1 153 ? 4.530 3.234 -13.402 1.00 94.12 153 ALA A N 1
ATOM 1187 C CA . ALA A 1 153 ? 4.968 3.948 -12.205 1.00 94.12 153 ALA A CA 1
ATOM 1188 C C . ALA A 1 153 ? 3.879 4.894 -11.669 1.00 94.12 153 ALA A C 1
ATOM 1190 O O . ALA A 1 153 ? 3.603 4.893 -10.467 1.00 94.12 153 ALA A O 1
ATOM 1191 N N . LYS A 1 154 ? 3.194 5.639 -12.550 1.00 94.81 154 LYS A N 1
ATOM 1192 C CA . LYS A 1 154 ? 2.040 6.476 -12.175 1.00 94.81 154 LYS A CA 1
ATOM 1193 C C . LYS A 1 154 ? 0.904 5.644 -11.579 1.00 94.81 154 LYS A C 1
ATOM 1195 O O . LYS A 1 154 ? 0.362 6.003 -10.534 1.00 94.81 154 LYS A O 1
ATOM 1200 N N . SER A 1 155 ? 0.556 4.523 -12.211 1.00 93.88 155 SER A N 1
ATOM 1201 C CA . SER A 1 155 ? -0.509 3.630 -11.733 1.00 93.88 155 SER A CA 1
ATOM 1202 C C . SER A 1 155 ? -0.209 3.066 -10.338 1.00 93.88 155 SER A C 1
ATOM 1204 O O . SER A 1 155 ? -1.073 3.066 -9.451 1.00 93.88 155 SER A O 1
ATOM 1206 N N . VAL A 1 156 ? 1.040 2.653 -10.108 1.00 93.56 156 VAL A N 1
ATOM 1207 C CA . VAL A 1 156 ? 1.512 2.179 -8.801 1.00 93.56 156 VAL A CA 1
ATOM 1208 C C . VAL A 1 156 ? 1.461 3.303 -7.767 1.00 93.56 156 VAL A C 1
ATOM 1210 O O . VAL A 1 156 ? 0.926 3.093 -6.678 1.00 93.56 156 VAL A O 1
ATOM 1213 N N . ALA A 1 157 ? 1.928 4.507 -8.105 1.00 95.44 157 ALA A N 1
ATOM 1214 C CA . ALA A 1 157 ? 1.888 5.659 -7.204 1.00 95.44 157 ALA A CA 1
ATOM 1215 C C . ALA A 1 157 ? 0.452 6.009 -6.774 1.00 95.44 157 ALA A C 1
ATOM 1217 O O . ALA A 1 157 ? 0.182 6.180 -5.582 1.00 95.44 157 ALA A O 1
ATOM 1218 N N . HIS A 1 158 ? -0.495 6.031 -7.717 1.00 94.19 158 HIS A N 1
ATOM 1219 C CA . HIS A 1 158 ? -1.912 6.242 -7.409 1.00 94.19 158 HIS A CA 1
ATOM 1220 C C . HIS A 1 158 ? -2.490 5.137 -6.519 1.00 94.19 158 HIS A C 1
ATOM 1222 O O . HIS A 1 158 ? -3.227 5.420 -5.571 1.00 94.19 158 HIS A O 1
ATOM 1228 N N . SER A 1 159 ? -2.133 3.881 -6.787 1.00 93.75 159 SER A N 1
ATOM 1229 C CA . SER A 1 159 ? -2.586 2.741 -5.986 1.00 93.75 159 SER A CA 1
ATOM 1230 C C . SER A 1 159 ? -2.070 2.824 -4.547 1.00 93.75 159 SER A C 1
ATOM 1232 O O . SER A 1 159 ? -2.850 2.673 -3.605 1.00 93.75 159 SER A O 1
ATOM 1234 N N . LEU A 1 160 ? -0.789 3.157 -4.359 1.00 95.00 160 LEU A N 1
ATOM 1235 C CA . LEU A 1 160 ? -0.192 3.375 -3.038 1.00 95.00 160 LEU A CA 1
ATOM 1236 C C . LEU A 1 160 ? -0.865 4.531 -2.291 1.00 95.00 160 LEU A C 1
ATOM 1238 O O . LEU A 1 160 ? -1.157 4.415 -1.099 1.00 95.00 160 LEU A O 1
ATOM 1242 N N . GLN A 1 161 ? -1.171 5.626 -2.989 1.00 95.31 161 GLN A N 1
ATOM 1243 C CA . GLN A 1 161 ? -1.894 6.749 -2.398 1.00 95.31 161 GLN A CA 1
ATOM 1244 C C . GLN A 1 161 ? -3.293 6.335 -1.916 1.00 95.31 161 GLN A C 1
ATOM 1246 O O . GLN A 1 161 ? -3.707 6.743 -0.829 1.00 95.31 161 GLN A O 1
ATOM 1251 N N . SER A 1 162 ? -4.011 5.511 -2.688 1.00 95.31 162 SER A N 1
ATOM 1252 C CA . SER A 1 162 ? -5.316 4.976 -2.281 1.00 95.31 162 SER A CA 1
ATOM 1253 C C . SER A 1 162 ? -5.198 4.080 -1.050 1.00 95.31 162 SER A C 1
ATOM 1255 O O . SER A 1 162 ? -5.950 4.264 -0.099 1.00 95.31 162 SER A O 1
ATOM 1257 N N . ILE A 1 163 ? -4.222 3.167 -1.026 1.00 94.06 163 ILE A N 1
ATOM 1258 C CA . ILE A 1 163 ? -3.987 2.272 0.119 1.00 94.06 163 ILE A CA 1
ATOM 1259 C C . ILE A 1 163 ? -3.692 3.080 1.386 1.00 94.06 163 ILE A C 1
ATOM 1261 O O . ILE A 1 163 ? -4.252 2.798 2.442 1.00 94.06 163 ILE A O 1
ATOM 1265 N N . LYS A 1 164 ? -2.870 4.131 1.288 1.00 95.31 164 LYS A N 1
ATOM 1266 C CA . LYS A 1 164 ? -2.557 5.004 2.429 1.00 95.31 164 LYS A CA 1
ATOM 1267 C C . LYS A 1 164 ? -3.801 5.719 2.970 1.00 95.31 164 LYS A C 1
ATOM 1269 O O . LYS A 1 164 ? -3.955 5.862 4.187 1.00 95.31 164 LYS A O 1
ATOM 1274 N N . LYS A 1 165 ? -4.703 6.161 2.084 1.00 95.12 165 LYS A N 1
ATOM 1275 C CA . LYS A 1 165 ? -5.991 6.755 2.482 1.00 95.12 165 LYS A CA 1
ATOM 1276 C C . LYS A 1 165 ? -6.878 5.731 3.189 1.00 95.12 165 LYS A C 1
ATOM 1278 O O . LYS A 1 165 ? -7.370 6.023 4.277 1.00 95.12 165 LYS A O 1
ATOM 1283 N N . ASP A 1 166 ? -7.009 4.533 2.625 1.00 96.00 166 ASP A N 1
ATOM 1284 C CA . ASP A 1 166 ? -7.807 3.448 3.205 1.00 96.00 166 ASP A CA 1
ATOM 1285 C C . ASP A 1 166 ? -7.267 3.035 4.583 1.00 96.00 166 ASP A C 1
ATOM 1287 O O . ASP A 1 166 ? -8.034 2.899 5.535 1.00 96.00 166 ASP A O 1
ATOM 1291 N N . GLN A 1 167 ? -5.943 2.936 4.734 1.00 96.31 167 GLN A N 1
ATOM 1292 C CA . GLN A 1 167 ? -5.294 2.646 6.015 1.00 96.31 167 GLN A CA 1
ATOM 1293 C C . GLN A 1 167 ? -5.573 3.737 7.059 1.00 96.31 167 GLN A C 1
ATOM 1295 O O . GLN A 1 167 ? -5.862 3.435 8.216 1.00 96.31 167 GLN A O 1
ATOM 1300 N N . THR A 1 168 ? -5.530 5.008 6.652 1.00 96.69 168 THR A N 1
ATOM 1301 C CA . THR A 1 168 ? -5.855 6.137 7.539 1.00 96.69 168 THR A CA 1
ATOM 1302 C C . THR A 1 168 ? -7.311 6.067 8.000 1.00 96.69 168 THR A C 1
ATOM 1304 O O . THR A 1 168 ? -7.600 6.272 9.178 1.00 96.69 168 THR A O 1
ATOM 1307 N N . GLN A 1 169 ? -8.233 5.743 7.092 1.00 96.31 169 GLN A N 1
ATOM 1308 C CA . GLN A 1 169 ? -9.652 5.610 7.416 1.00 96.31 169 GLN A CA 1
ATOM 1309 C C . GLN A 1 169 ? -9.929 4.406 8.326 1.00 96.31 169 GLN A C 1
ATOM 1311 O O . GLN A 1 169 ? -10.711 4.513 9.274 1.00 96.31 169 GLN A O 1
ATOM 1316 N N . ALA A 1 170 ? -9.266 3.276 8.074 1.00 95.38 170 ALA A N 1
ATOM 1317 C CA . ALA A 1 170 ? -9.350 2.093 8.921 1.00 95.38 170 ALA A CA 1
ATOM 1318 C C . ALA A 1 170 ? -8.842 2.389 10.337 1.00 95.38 170 ALA A C 1
ATOM 1320 O O . ALA A 1 170 ? -9.513 2.037 11.304 1.00 95.38 170 ALA A O 1
ATOM 1321 N N . LYS A 1 171 ? -7.724 3.119 10.466 1.00 97.25 171 LYS A N 1
ATOM 1322 C CA . LYS A 1 171 ? -7.197 3.554 11.766 1.00 97.25 171 LYS A CA 1
ATOM 1323 C C . LYS A 1 171 ? -8.196 4.432 12.523 1.00 97.25 171 LYS A C 1
ATOM 1325 O O . LYS A 1 171 ? -8.528 4.114 13.654 1.00 97.25 171 LYS A O 1
ATOM 1330 N N . LYS A 1 172 ? -8.765 5.455 11.875 1.00 97.00 172 LYS A N 1
ATOM 1331 C CA . LYS A 1 172 ? -9.811 6.297 12.492 1.00 97.00 172 LYS A CA 1
ATOM 1332 C C . LYS A 1 172 ? -11.025 5.486 12.951 1.00 97.00 172 LYS A C 1
ATOM 1334 O O . LYS A 1 172 ? -11.605 5.764 13.996 1.00 97.00 172 LYS A O 1
ATOM 1339 N N . SER A 1 173 ? -11.418 4.490 12.159 1.00 96.62 173 SER A N 1
ATOM 1340 C CA . SER A 1 173 ? -12.539 3.608 12.499 1.00 96.62 173 SER A CA 1
ATOM 1341 C C . SER A 1 173 ? -12.209 2.736 13.712 1.00 96.62 173 SER A C 1
ATOM 1343 O O . SER A 1 173 ? -13.046 2.590 14.599 1.00 96.62 173 SER A O 1
ATOM 1345 N N . LEU A 1 174 ? -10.985 2.205 13.778 1.00 97.44 174 LEU A N 1
ATOM 1346 C CA . LEU A 1 174 ? -10.490 1.444 14.923 1.00 97.44 174 LEU A CA 1
ATOM 1347 C C . LEU A 1 174 ? -10.438 2.305 16.189 1.00 97.44 174 LEU A C 1
ATOM 1349 O O . LEU A 1 174 ? -10.936 1.872 17.224 1.00 97.44 174 LEU A O 1
ATOM 1353 N N . ASP A 1 175 ? -9.912 3.527 16.092 1.00 96.38 175 ASP A N 1
ATOM 1354 C CA . ASP A 1 175 ? -9.857 4.475 17.208 1.00 96.38 175 ASP A CA 1
ATOM 1355 C C . ASP A 1 175 ? -11.273 4.764 17.738 1.00 96.38 175 ASP A C 1
ATOM 1357 O O . ASP A 1 175 ? -11.517 4.681 18.938 1.00 96.38 175 ASP A O 1
ATOM 1361 N N . SER A 1 176 ? -12.247 4.985 16.844 1.00 97.50 176 SER A N 1
ATOM 1362 C CA . SER A 1 176 ? -13.652 5.188 17.227 1.00 97.50 176 SER A CA 1
ATOM 1363 C C . SER A 1 176 ? -14.262 3.978 17.942 1.00 97.50 176 SER A C 1
ATOM 1365 O O . SER A 1 176 ? -14.986 4.141 18.927 1.00 97.50 176 SER A O 1
ATOM 1367 N N . VAL A 1 177 ? -13.985 2.760 17.465 1.00 96.56 177 VAL A N 1
ATOM 1368 C CA . VAL A 1 177 ? -14.451 1.530 18.123 1.00 96.56 177 VAL A CA 1
ATOM 1369 C C . VAL A 1 177 ? -13.797 1.374 19.492 1.00 96.56 177 VAL A C 1
ATOM 1371 O O . VAL A 1 177 ? -14.500 1.091 20.457 1.00 96.56 177 VAL A O 1
ATOM 1374 N N . SER A 1 178 ? -12.491 1.622 19.596 1.00 97.50 178 SER A N 1
ATOM 1375 C CA . SER A 1 178 ? -11.748 1.582 20.859 1.00 97.50 178 SER A CA 1
ATOM 1376 C C . SER A 1 178 ? -12.351 2.535 21.897 1.00 97.50 178 SER A C 1
ATOM 1378 O O . SER A 1 178 ? -12.669 2.121 23.010 1.00 97.50 178 SER A O 1
ATOM 1380 N N . THR A 1 179 ? -12.648 3.783 21.510 1.00 97.44 179 THR A N 1
ATOM 1381 C CA . THR A 1 179 ? -13.325 4.746 22.395 1.00 97.44 179 THR A CA 1
ATOM 1382 C C . THR A 1 179 ? -14.680 4.230 22.881 1.00 97.44 179 THR A C 1
ATOM 1384 O O . THR A 1 179 ? -14.995 4.352 24.064 1.00 97.44 179 THR A O 1
ATOM 1387 N N . LYS A 1 180 ? -15.483 3.626 21.996 1.00 97.69 180 LYS A N 1
ATOM 1388 C CA . LYS A 1 180 ? -16.789 3.060 22.371 1.00 97.69 180 LYS A CA 1
ATOM 1389 C C . LYS A 1 180 ? -16.657 1.881 23.330 1.00 97.69 180 LYS A C 1
ATOM 1391 O O . LYS A 1 180 ? -17.449 1.781 24.259 1.00 97.69 180 LYS A O 1
ATOM 1396 N N . VAL A 1 181 ? -15.673 1.009 23.117 1.00 97.75 181 VAL A N 1
ATOM 1397 C CA . VAL A 1 181 ? -15.396 -0.123 24.012 1.00 97.75 181 VAL A CA 1
ATOM 1398 C C . VAL A 1 181 ? -15.007 0.381 25.399 1.00 97.75 181 VAL A C 1
ATOM 1400 O O . VAL A 1 181 ? -15.613 -0.049 26.375 1.00 97.75 181 VAL A O 1
ATOM 1403 N N . ASN A 1 182 ? -14.094 1.351 25.487 1.00 97.00 182 ASN A N 1
ATOM 1404 C CA . ASN A 1 182 ? -13.687 1.935 26.769 1.00 97.00 182 ASN A CA 1
ATOM 1405 C C . ASN A 1 182 ? -14.864 2.598 27.495 1.00 97.00 182 ASN A C 1
ATOM 1407 O O . ASN A 1 182 ? -15.021 2.447 28.704 1.00 97.00 182 ASN A O 1
ATOM 1411 N N . HIS A 1 183 ? -15.729 3.297 26.757 1.00 96.94 183 HIS A N 1
ATOM 1412 C CA . HIS A 1 183 ? -16.936 3.884 27.331 1.00 96.94 183 HIS A CA 1
ATOM 1413 C C . HIS A 1 183 ? -17.887 2.815 27.892 1.00 96.94 183 HIS A C 1
ATOM 1415 O O . HIS A 1 183 ? -18.354 2.938 29.022 1.00 96.94 183 HIS A O 1
ATOM 1421 N N . LEU A 1 184 ? -18.144 1.744 27.133 1.00 96.00 184 LEU A N 1
ATOM 1422 C CA . LEU A 1 184 ? -18.985 0.632 27.585 1.00 96.00 184 LEU A CA 1
ATOM 1423 C C . LEU A 1 184 ? -18.387 -0.099 28.789 1.00 96.00 184 LEU A C 1
ATOM 1425 O O . LEU A 1 184 ? -19.133 -0.501 29.678 1.00 96.00 184 LEU A O 1
ATOM 1429 N N . GLN A 1 185 ? -17.063 -0.240 28.842 1.00 97.69 185 GLN A N 1
ATOM 1430 C CA . GLN A 1 185 ? -16.378 -0.805 29.999 1.00 97.69 185 GLN A CA 1
ATOM 1431 C C . GLN A 1 185 ? -16.612 0.051 31.252 1.00 97.69 185 GLN A C 1
ATOM 1433 O O . GLN A 1 185 ? -17.007 -0.489 32.281 1.00 97.69 185 GLN A O 1
ATOM 1438 N N . GLY A 1 186 ? -16.478 1.377 31.152 1.00 96.19 186 GLY A N 1
ATOM 1439 C CA . GLY A 1 186 ? -16.774 2.274 32.275 1.00 96.19 186 GLY A CA 1
ATOM 1440 C C . GLY A 1 186 ? -18.237 2.202 32.734 1.00 96.19 186 GLY A C 1
ATOM 1441 O O . GLY A 1 186 ? -18.519 2.204 33.932 1.00 96.19 186 GLY A O 1
ATOM 1442 N N . LEU A 1 187 ? -19.188 2.071 31.800 1.00 95.69 187 LEU A N 1
ATOM 1443 C CA . LEU A 1 187 ? -20.597 1.849 32.151 1.00 95.69 187 LEU A CA 1
ATOM 1444 C C . LEU A 1 187 ? -20.812 0.507 32.865 1.00 95.69 187 LEU A C 1
ATOM 1446 O O . LEU A 1 187 ? -21.585 0.439 33.818 1.00 95.69 187 LEU A O 1
ATOM 1450 N N . TYR A 1 188 ? -20.132 -0.550 32.422 1.00 96.44 188 TYR A N 1
ATOM 1451 C CA . TYR A 1 188 ? -20.200 -1.868 33.048 1.00 96.44 188 TYR A CA 1
ATOM 1452 C C . TYR A 1 188 ? -19.645 -1.853 34.481 1.00 96.44 188 TYR A C 1
ATOM 1454 O O . TYR A 1 188 ? -20.298 -2.360 35.392 1.00 96.44 188 TYR A O 1
ATOM 1462 N N . GLU A 1 189 ? -18.500 -1.202 34.701 1.00 96.12 189 GLU A N 1
ATOM 1463 C CA . GLU A 1 189 ? -17.915 -1.007 36.035 1.00 96.12 189 GLU A CA 1
ATOM 1464 C C . GLU A 1 189 ? -18.871 -0.236 36.965 1.00 96.12 189 GLU A C 1
ATOM 1466 O O . GLU A 1 189 ? -19.081 -0.640 38.110 1.00 96.12 189 GLU A O 1
ATOM 1471 N N . ASN A 1 190 ? -19.554 0.800 36.459 1.00 95.31 190 ASN A N 1
ATOM 1472 C CA . ASN A 1 190 ? -20.573 1.528 37.227 1.00 95.31 190 ASN A CA 1
ATOM 1473 C C . ASN A 1 190 ? -21.753 0.633 37.641 1.00 95.31 190 ASN A C 1
ATOM 1475 O O . ASN A 1 190 ? -22.258 0.738 38.761 1.00 95.31 190 ASN A O 1
ATOM 1479 N N . VAL A 1 191 ? -22.207 -0.247 36.741 1.00 95.62 191 VAL A N 1
ATOM 1480 C CA . VAL A 1 191 ? -23.293 -1.191 37.037 1.00 95.62 191 VAL A CA 1
ATOM 1481 C C . VAL A 1 191 ? -22.871 -2.178 38.120 1.00 95.62 191 VAL A C 1
ATOM 1483 O O . VAL A 1 191 ? -23.648 -2.394 39.048 1.00 95.62 191 VAL A O 1
ATOM 1486 N N . ILE A 1 192 ? -21.653 -2.728 38.051 1.00 97.12 192 ILE A N 1
ATOM 1487 C CA . ILE A 1 192 ? -21.119 -3.610 39.102 1.00 97.12 192 ILE A CA 1
ATOM 1488 C C . ILE A 1 192 ? -21.145 -2.899 40.455 1.00 97.12 192 ILE A C 1
ATOM 1490 O O . ILE A 1 192 ? -21.728 -3.422 41.401 1.00 97.12 192 ILE A O 1
ATOM 1494 N N . GLN A 1 193 ? -20.608 -1.680 40.526 1.00 95.25 193 GLN A N 1
ATOM 1495 C CA . GLN A 1 193 ? -20.545 -0.921 41.776 1.00 95.25 193 GLN A CA 1
ATOM 1496 C C . GLN A 1 193 ? -21.939 -0.669 42.376 1.00 95.25 193 GLN A C 1
ATOM 1498 O O . GLN A 1 193 ? -22.145 -0.767 43.588 1.00 95.25 193 GLN A O 1
ATOM 1503 N N . LYS A 1 194 ? -22.935 -0.376 41.529 1.00 94.25 194 LYS A N 1
ATOM 1504 C CA . LYS A 1 194 ? -24.329 -0.225 41.973 1.00 94.25 194 LYS A CA 1
ATOM 1505 C C . LYS A 1 194 ? -24.912 -1.535 42.488 1.00 94.25 194 LYS A C 1
ATOM 1507 O O . LYS A 1 194 ? -25.611 -1.519 43.495 1.00 94.25 194 LYS A O 1
ATOM 1512 N N . VAL A 1 195 ? -24.638 -2.655 41.820 1.00 96.06 195 VAL A N 1
ATOM 1513 C CA . VAL A 1 195 ? -25.089 -3.982 42.264 1.00 96.06 195 VAL A CA 1
ATOM 1514 C C . VAL A 1 195 ? -24.483 -4.339 43.621 1.00 96.06 195 VAL A C 1
ATOM 1516 O O . VAL A 1 195 ? -25.210 -4.815 44.491 1.00 96.06 195 VAL A O 1
ATOM 1519 N N . GLU A 1 196 ? -23.197 -4.061 43.834 1.00 95.31 196 GLU A N 1
ATOM 1520 C CA . GLU A 1 196 ? -22.531 -4.248 45.131 1.00 95.31 196 GLU A CA 1
ATOM 1521 C C . GLU A 1 196 ? -23.186 -3.393 46.219 1.00 95.31 196 GLU A C 1
ATOM 1523 O O . GLU A 1 196 ? -23.594 -3.920 47.254 1.00 95.31 196 GLU A O 1
ATOM 1528 N N . THR A 1 197 ? -23.410 -2.108 45.928 1.00 94.75 197 THR A N 1
ATOM 1529 C CA . THR A 1 197 ? -24.087 -1.182 46.850 1.00 94.75 197 THR A CA 1
ATOM 1530 C C . THR A 1 197 ? -25.488 -1.683 47.219 1.00 94.75 197 THR A C 1
ATOM 1532 O O . THR A 1 197 ? -25.840 -1.733 48.396 1.00 94.75 197 THR A O 1
ATOM 1535 N N . PHE A 1 198 ? -26.287 -2.118 46.237 1.00 94.25 198 PHE A N 1
ATOM 1536 C CA . PHE A 1 198 ? -27.617 -2.681 46.493 1.00 94.25 198 PHE A CA 1
ATOM 1537 C C . PHE A 1 198 ? -27.562 -3.977 47.302 1.00 94.25 198 PHE A C 1
ATOM 1539 O O . PHE A 1 198 ? -28.393 -4.184 48.186 1.00 94.25 198 PHE A O 1
ATOM 1546 N N . SER A 1 199 ? -26.597 -4.849 47.009 1.00 95.62 199 SER A N 1
ATOM 1547 C CA . SER A 1 199 ? -26.361 -6.070 47.778 1.00 95.62 199 SER A CA 1
ATOM 1548 C C . SER A 1 199 ? -26.071 -5.744 49.245 1.00 95.62 199 SER A C 1
ATOM 1550 O O . SER A 1 199 ? -26.634 -6.381 50.136 1.00 95.62 199 SER A O 1
ATOM 1552 N N . ASP A 1 200 ? -25.244 -4.735 49.513 1.00 94.06 200 ASP A N 1
ATOM 1553 C CA . ASP A 1 200 ? -24.918 -4.332 50.880 1.00 94.06 200 ASP A CA 1
ATOM 1554 C C . ASP A 1 200 ? -26.116 -3.699 51.597 1.00 94.06 200 ASP A C 1
ATOM 1556 O O . ASP A 1 200 ? -26.438 -4.112 52.713 1.00 94.06 200 ASP A O 1
ATOM 1560 N N . SER A 1 201 ? -26.884 -2.831 50.928 1.00 94.38 201 SER A N 1
ATOM 1561 C CA . SER A 1 201 ? -28.150 -2.320 51.480 1.00 94.38 201 SER A CA 1
ATOM 1562 C C . SER A 1 201 ? -29.153 -3.441 51.793 1.00 94.38 201 SER A C 1
ATOM 1564 O O . SER A 1 201 ? -29.844 -3.399 52.811 1.00 94.38 201 SER A O 1
ATOM 1566 N N . LEU A 1 202 ? -29.234 -4.485 50.960 1.00 93.25 202 LEU A N 1
ATOM 1567 C CA . LEU A 1 202 ? -30.097 -5.643 51.224 1.00 93.25 202 LEU A CA 1
ATOM 1568 C C . LEU A 1 202 ? -29.645 -6.446 52.450 1.00 93.25 202 LEU A C 1
ATOM 1570 O O . LEU A 1 202 ? -30.493 -6.956 53.190 1.00 93.25 202 LEU A O 1
ATOM 1574 N N . LYS A 1 203 ? -28.334 -6.566 52.693 1.00 93.12 203 LYS A N 1
ATOM 1575 C CA . LYS A 1 203 ? -27.817 -7.195 53.920 1.00 93.12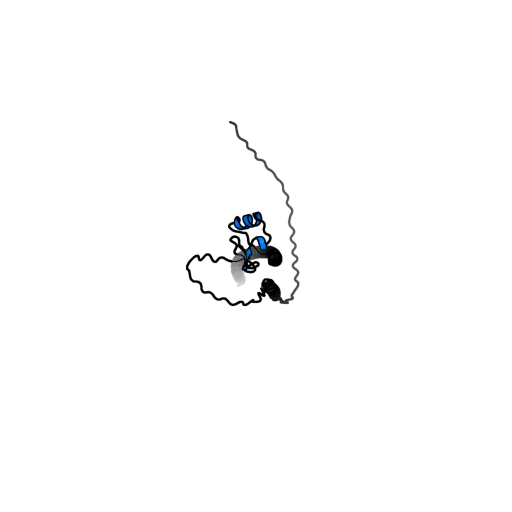 203 LYS A CA 1
ATOM 1576 C C . LYS A 1 203 ? -28.248 -6.401 55.151 1.00 93.12 203 LYS A C 1
ATOM 1578 O O . LYS A 1 203 ? -28.750 -7.003 56.099 1.00 93.12 203 LYS A O 1
ATOM 1583 N N . GLU A 1 204 ? -28.129 -5.075 55.118 1.00 92.81 204 GLU A N 1
ATOM 1584 C CA . GLU A 1 204 ? -28.556 -4.203 56.221 1.00 92.81 204 GLU A CA 1
ATOM 1585 C C . GLU A 1 204 ? -30.060 -4.308 56.501 1.00 92.81 204 GLU A C 1
ATOM 1587 O O . GLU A 1 204 ? -30.464 -4.478 57.653 1.00 92.81 204 GLU A O 1
ATOM 1592 N N . ILE A 1 205 ? -30.897 -4.303 55.458 1.00 90.06 205 ILE A N 1
ATOM 1593 C CA . ILE A 1 205 ? -32.351 -4.473 55.603 1.00 90.06 205 ILE A CA 1
ATOM 1594 C C . ILE A 1 205 ? -32.684 -5.822 56.248 1.00 90.06 205 ILE A C 1
ATOM 1596 O O . ILE A 1 205 ? -33.527 -5.887 57.144 1.00 90.06 205 ILE A O 1
ATOM 1600 N N . ASN A 1 206 ? -32.023 -6.905 55.831 1.00 89.25 206 ASN A N 1
ATOM 1601 C CA . ASN A 1 206 ? -32.256 -8.229 56.409 1.00 89.25 206 ASN A CA 1
ATOM 1602 C C . ASN A 1 206 ? -31.838 -8.305 57.886 1.00 89.25 206 ASN A C 1
ATOM 1604 O O . ASN A 1 206 ? -32.541 -8.928 58.685 1.00 89.25 206 ASN A O 1
ATOM 1608 N N . LEU A 1 207 ? -30.746 -7.636 58.270 1.00 90.69 207 LEU A N 1
ATOM 1609 C CA . LEU A 1 207 ? -30.351 -7.504 59.676 1.00 90.69 207 LEU A CA 1
ATOM 1610 C C . LEU A 1 207 ? -31.397 -6.713 60.478 1.00 90.69 207 LEU A C 1
ATOM 1612 O O . LEU A 1 207 ? -31.814 -7.150 61.553 1.00 90.69 207 LEU A O 1
ATOM 1616 N N . GLY A 1 208 ? -31.878 -5.594 59.927 1.00 89.38 208 GLY A N 1
ATOM 1617 C CA . GLY A 1 208 ? -32.946 -4.791 60.524 1.00 89.38 208 GLY A CA 1
ATOM 1618 C C . GLY A 1 208 ? -34.242 -5.585 60.708 1.00 89.38 208 GLY A C 1
ATOM 1619 O O . GLY A 1 208 ? -34.837 -5.558 61.785 1.00 89.38 208 GLY A O 1
ATOM 1620 N N . LYS A 1 209 ? -34.636 -6.375 59.702 1.00 90.12 209 LYS A N 1
ATOM 1621 C CA . LYS A 1 209 ? -35.795 -7.275 59.770 1.00 90.12 209 LYS A CA 1
ATOM 1622 C C . LYS A 1 209 ? -35.667 -8.282 60.915 1.00 90.12 209 LYS A C 1
ATOM 1624 O O . LYS A 1 209 ? -36.616 -8.446 61.676 1.00 90.12 209 LYS A O 1
ATOM 1629 N N . GLY A 1 210 ? -34.501 -8.913 61.071 1.00 87.75 210 GLY A N 1
ATOM 1630 C CA . GLY A 1 210 ? -34.251 -9.843 62.177 1.00 87.75 210 GLY A CA 1
ATOM 1631 C C . GLY A 1 210 ? -34.385 -9.180 63.552 1.00 87.75 210 GLY A C 1
ATOM 1632 O O . GLY A 1 210 ? -34.956 -9.769 64.472 1.00 87.75 210 GLY A O 1
ATOM 1633 N N . SER A 1 211 ? -33.923 -7.931 63.680 1.00 84.00 211 SER A N 1
ATOM 1634 C CA . SER A 1 211 ? -34.097 -7.131 64.899 1.00 84.00 211 SER A CA 1
ATOM 1635 C C . SER A 1 211 ? -35.578 -6.860 65.199 1.00 84.00 211 SER A C 1
ATOM 1637 O O . SER A 1 211 ? -36.049 -7.138 66.302 1.00 84.00 211 SER A O 1
ATOM 1639 N N . VAL A 1 212 ? -36.347 -6.419 64.196 1.00 86.62 212 VAL A N 1
ATOM 1640 C CA . VAL A 1 212 ? -37.791 -6.151 64.335 1.00 86.62 212 VAL A CA 1
ATOM 1641 C C . VAL A 1 212 ? -38.571 -7.418 64.693 1.00 86.62 212 VAL A C 1
ATOM 1643 O O . VAL A 1 212 ? -39.418 -7.385 65.585 1.00 86.62 212 VAL A O 1
ATOM 1646 N N . GLU A 1 213 ? -38.276 -8.553 64.052 1.00 90.31 213 GLU A N 1
ATOM 1647 C CA . GLU A 1 213 ? -38.906 -9.838 64.383 1.00 90.31 213 GLU A CA 1
ATOM 1648 C C . GLU A 1 213 ? -38.618 -10.266 65.828 1.00 90.31 213 GLU A C 1
ATOM 1650 O O . GLU A 1 213 ? -39.496 -10.819 66.498 1.00 90.31 213 GLU A O 1
ATOM 1655 N N . LYS A 1 214 ? -37.407 -9.996 66.330 1.00 89.75 214 LYS A N 1
ATOM 1656 C CA . LYS A 1 214 ? -37.044 -10.267 67.723 1.00 89.75 214 LYS A CA 1
ATOM 1657 C C . LYS A 1 214 ? -37.839 -9.382 68.685 1.00 89.75 214 LYS A C 1
ATOM 1659 O O . LYS A 1 214 ? -38.479 -9.916 69.590 1.00 89.75 214 LYS A O 1
ATOM 1664 N N . SER A 1 215 ? -37.882 -8.070 68.447 1.00 88.31 215 SER A N 1
ATOM 1665 C CA . SER A 1 215 ? -38.681 -7.144 69.261 1.00 88.31 215 SER A CA 1
ATOM 1666 C C . SER A 1 215 ? -40.174 -7.492 69.238 1.00 88.31 215 SER A C 1
ATOM 1668 O O . SER A 1 215 ? -40.832 -7.446 70.274 1.00 88.31 215 SER A O 1
ATOM 1670 N N . LEU A 1 216 ? -40.717 -7.922 68.093 1.00 89.94 216 LEU A N 1
ATOM 1671 C CA . LEU A 1 216 ? -42.114 -8.351 67.989 1.00 89.94 216 LEU A CA 1
ATOM 1672 C C . LEU A 1 216 ? -42.405 -9.589 68.852 1.00 89.94 216 LEU A C 1
ATOM 1674 O O . LEU A 1 216 ? -43.451 -9.650 69.506 1.00 89.94 216 LEU A O 1
ATOM 1678 N N . LYS A 1 217 ? -41.489 -10.568 68.889 1.00 90.38 217 LYS A N 1
ATOM 1679 C CA . LYS A 1 217 ? -41.613 -11.749 69.764 1.00 90.38 217 LYS A CA 1
ATOM 1680 C C . LYS A 1 217 ? -41.611 -11.357 71.240 1.00 90.38 217 LYS A C 1
ATOM 1682 O O . LYS A 1 217 ? -42.458 -11.845 71.985 1.00 90.38 217 LYS A O 1
ATOM 1687 N N . GLU A 1 218 ? -40.716 -10.456 71.638 1.00 92.12 218 GLU A N 1
ATOM 1688 C CA . GLU A 1 218 ? -40.628 -9.948 73.014 1.00 92.12 218 GLU A CA 1
ATOM 1689 C C . GLU A 1 218 ? -41.913 -9.211 73.424 1.00 92.12 218 GLU A C 1
ATOM 1691 O O . GLU A 1 218 ? -42.502 -9.529 74.458 1.00 92.12 218 GLU A O 1
ATOM 1696 N N . VAL A 1 219 ? -42.423 -8.309 72.576 1.00 88.25 219 VAL A N 1
ATOM 1697 C CA . VAL A 1 219 ? -43.696 -7.600 72.811 1.00 88.25 219 VAL A CA 1
ATOM 1698 C C . VAL A 1 219 ? -44.870 -8.577 72.901 1.00 88.25 219 VAL A C 1
ATOM 1700 O O . VAL A 1 219 ? -45.702 -8.470 73.802 1.00 88.25 219 VAL A O 1
ATOM 1703 N N . THR A 1 220 ? -44.927 -9.571 72.011 1.00 90.38 220 THR A N 1
ATOM 1704 C CA . THR A 1 220 ? -45.982 -10.597 72.030 1.00 90.38 220 THR A CA 1
ATOM 1705 C C . THR A 1 220 ? -45.936 -11.419 73.319 1.00 90.38 220 THR A C 1
ATOM 1707 O O . THR A 1 220 ? -46.975 -11.741 73.895 1.00 90.38 220 THR A O 1
ATOM 1710 N N . GLN A 1 221 ? -44.738 -11.761 73.799 1.00 91.44 221 GLN A N 1
ATOM 1711 C CA . GLN A 1 221 ? -44.563 -12.503 75.044 1.00 91.44 221 GLN A CA 1
ATOM 1712 C C . GLN A 1 221 ? -44.973 -11.667 76.261 1.00 91.44 221 GLN A C 1
ATOM 1714 O O . GLN A 1 221 ? -45.705 -12.165 77.114 1.00 91.44 221 GLN A O 1
ATOM 1719 N N . LEU A 1 222 ? -44.576 -10.393 76.311 1.00 91.44 222 LEU A N 1
ATOM 1720 C CA . LEU A 1 222 ? -45.005 -9.460 77.356 1.00 91.44 222 LEU A CA 1
ATOM 1721 C C . LEU A 1 222 ? -46.527 -9.286 77.371 1.00 91.44 222 LEU A C 1
ATOM 1723 O O . LEU A 1 222 ? -47.132 -9.337 78.438 1.00 91.44 222 LEU A O 1
ATOM 1727 N N . SER A 1 223 ? -47.155 -9.158 76.200 1.00 91.06 223 SER A N 1
ATOM 1728 C CA . SER A 1 223 ? -48.613 -9.066 76.065 1.00 91.06 223 SER A CA 1
ATOM 1729 C C . SER A 1 223 ? -49.333 -10.307 76.613 1.00 91.06 223 SER A C 1
ATOM 1731 O O . SER A 1 223 ? -50.317 -10.176 77.348 1.00 91.06 223 SER A O 1
ATOM 1733 N N . LYS A 1 224 ? -48.817 -11.514 76.331 1.00 91.75 224 LYS A N 1
ATOM 1734 C CA . LYS A 1 224 ? -49.350 -12.768 76.896 1.00 91.75 224 LYS A CA 1
ATOM 1735 C C . LYS A 1 224 ? -49.212 -12.810 78.415 1.00 91.75 224 LYS A C 1
ATOM 1737 O O . LYS A 1 224 ? -50.181 -13.124 79.101 1.00 91.75 224 LYS A O 1
ATOM 1742 N N . SER A 1 225 ? -48.034 -12.465 78.935 1.00 90.56 225 SER A N 1
ATOM 1743 C CA . SER A 1 225 ? -47.789 -12.409 80.379 1.00 90.56 225 SER A CA 1
ATOM 1744 C C . SER A 1 225 ? -48.713 -11.403 81.065 1.00 90.56 225 SER A C 1
ATOM 1746 O O . SER A 1 225 ? -49.303 -11.721 82.092 1.00 90.56 225 SER A O 1
ATOM 1748 N N . PHE A 1 226 ? -48.897 -10.219 80.476 1.00 88.31 226 PHE A N 1
ATOM 1749 C CA . PHE A 1 226 ? -49.802 -9.199 80.998 1.00 88.31 226 PHE A CA 1
ATOM 1750 C C . PHE A 1 226 ? -51.257 -9.682 81.012 1.00 88.31 226 PHE A C 1
ATOM 1752 O O . PHE A 1 226 ? -51.921 -9.583 82.038 1.00 88.31 226 PHE A O 1
ATOM 1759 N N . SER A 1 227 ? -51.728 -10.289 79.918 1.00 87.44 227 SER A N 1
ATOM 1760 C CA . SER A 1 227 ? -53.088 -10.846 79.843 1.00 87.44 227 SER A CA 1
ATOM 1761 C C . SER A 1 227 ? -53.327 -11.923 80.906 1.00 87.44 227 SER A C 1
ATOM 1763 O O . SER A 1 227 ? -54.371 -11.928 81.552 1.00 87.44 227 SER A O 1
ATOM 1765 N N . ALA A 1 228 ? -52.342 -12.795 81.146 1.00 86.31 228 ALA A N 1
ATOM 1766 C CA . ALA A 1 228 ? -52.422 -13.811 82.195 1.00 86.31 228 ALA A CA 1
ATOM 1767 C C . ALA A 1 228 ? -52.476 -13.198 83.606 1.00 86.31 228 ALA A C 1
ATOM 1769 O O . ALA A 1 228 ? -53.192 -13.697 84.472 1.00 86.31 228 ALA A O 1
ATOM 1770 N N . VAL A 1 229 ? -51.740 -12.109 83.849 1.00 86.69 229 VAL A N 1
ATOM 1771 C CA . VAL A 1 229 ? -51.806 -11.366 85.118 1.00 86.69 229 VAL A CA 1
ATOM 1772 C C . VAL A 1 229 ? -53.188 -10.741 85.312 1.00 86.69 229 VAL A C 1
ATOM 1774 O O . VAL A 1 229 ? -53.756 -10.887 86.393 1.00 86.69 229 VAL A O 1
ATOM 1777 N N . VAL A 1 230 ? -53.749 -10.111 84.275 1.00 83.00 230 VAL A N 1
ATOM 1778 C CA . VAL A 1 230 ? -55.093 -9.511 84.323 1.00 83.00 230 VAL A CA 1
ATOM 1779 C C . VAL A 1 230 ? -56.153 -10.574 84.628 1.00 83.00 230 VAL A C 1
ATOM 1781 O O . VAL A 1 230 ? -56.877 -10.430 85.610 1.00 83.00 230 VAL A O 1
ATOM 1784 N N . GLN A 1 231 ? -56.165 -11.697 83.904 1.00 80.00 231 GLN A N 1
ATOM 1785 C CA . GLN A 1 231 ? -57.114 -12.796 84.150 1.00 80.00 231 GLN A CA 1
ATOM 1786 C C . GLN A 1 231 ? -56.988 -13.389 85.563 1.00 80.00 231 GLN A C 1
ATOM 1788 O O . GLN A 1 231 ? -57.985 -13.655 86.232 1.00 80.00 231 GLN A O 1
ATOM 1793 N N . ASN A 1 232 ? -55.758 -13.560 86.059 1.00 77.06 232 ASN A N 1
ATOM 1794 C CA . ASN A 1 232 ? -55.530 -14.028 87.428 1.00 77.06 232 ASN A CA 1
ATOM 1795 C C . ASN A 1 232 ? -55.968 -13.009 88.487 1.00 77.06 232 ASN A C 1
ATOM 1797 O O . ASN A 1 232 ? -56.319 -13.403 89.599 1.00 77.06 232 ASN A O 1
ATOM 1801 N N . SER A 1 233 ? -55.917 -11.712 88.177 1.00 77.25 233 SER A N 1
ATOM 1802 C CA . SER A 1 233 ? -56.412 -10.668 89.074 1.00 77.25 233 SER A CA 1
ATOM 1803 C C . SER A 1 233 ? -57.941 -10.608 89.097 1.00 77.25 233 SER A C 1
ATOM 1805 O O . SER A 1 233 ? -58.513 -10.480 90.175 1.00 77.25 233 SER A O 1
ATOM 1807 N N . GLU A 1 234 ? -58.608 -10.812 87.959 1.00 71.88 234 GLU A N 1
ATOM 1808 C CA . GLU A 1 234 ? -60.074 -10.850 87.866 1.00 71.88 234 GLU A CA 1
ATOM 1809 C C . GLU A 1 234 ? -60.664 -12.063 88.607 1.00 71.88 234 GLU A C 1
ATOM 1811 O O . GLU A 1 234 ? -61.569 -11.897 89.424 1.00 71.88 234 GLU A O 1
ATOM 1816 N N . ASN A 1 235 ? -60.069 -13.254 88.449 1.00 70.44 235 ASN A N 1
ATOM 1817 C CA . ASN A 1 235 ? -60.487 -14.473 89.164 1.00 70.44 235 ASN A CA 1
ATOM 1818 C C . ASN A 1 235 ? -60.301 -14.403 90.692 1.00 70.44 235 ASN A C 1
ATOM 1820 O O . ASN A 1 235 ? -60.879 -15.203 91.422 1.00 70.44 235 ASN A O 1
ATOM 1824 N N . LYS A 1 236 ? -59.476 -13.480 91.203 1.00 62.97 236 LYS A N 1
ATOM 1825 C CA . LYS A 1 236 ? -59.303 -13.265 92.651 1.00 62.97 236 LYS A CA 1
ATOM 1826 C C . LYS A 1 236 ? -60.294 -12.260 93.235 1.00 62.97 236 LYS A C 1
ATOM 1828 O O . LYS A 1 236 ? -60.447 -12.221 94.452 1.00 62.97 236 LYS A O 1
ATOM 1833 N N . ILE A 1 237 ? -60.919 -11.436 92.396 1.00 60.50 237 ILE A N 1
ATOM 1834 C CA . ILE A 1 237 ? -61.853 -10.384 92.819 1.00 60.50 237 ILE A CA 1
ATOM 1835 C C . ILE A 1 237 ? -63.307 -10.884 92.754 1.00 60.50 237 ILE A C 1
ATOM 1837 O O . ILE A 1 237 ? -64.123 -10.448 93.562 1.00 60.50 237 ILE A O 1
ATOM 1841 N N . TYR A 1 238 ? -63.614 -11.841 91.871 1.00 51.12 238 TYR A N 1
ATOM 1842 C CA . TYR A 1 238 ? -64.912 -12.523 91.785 1.00 51.12 238 TYR A CA 1
ATOM 1843 C C . TYR A 1 238 ? -64.732 -14.056 91.838 1.00 51.12 238 TYR A C 1
ATOM 1845 O O . TYR A 1 238 ? -64.627 -14.677 90.779 1.00 51.12 238 TYR A O 1
ATOM 1853 N N . PRO A 1 239 ? -64.633 -14.668 93.034 1.00 52.47 239 PRO A N 1
ATOM 1854 C CA . PRO A 1 239 ? -64.671 -16.124 93.192 1.00 52.47 239 PRO A CA 1
ATOM 1855 C C . PRO A 1 239 ? -66.075 -16.718 93.001 1.00 52.47 239 PRO A C 1
ATOM 1857 O O . PRO A 1 239 ? -67.073 -16.008 93.269 1.00 52.47 239 PRO A O 1
#

Sequence (239 aa):
MRTRGVSTEQAAANEDETEVNKTDLERHDSKSKRGFKSREKSNEKSSKLEKLKKIISPKLILEKTQSAGGAKSTAGKHTSIQHNCDRCDIPNSNLLGCEFCDLWLCNSCENLNKNDLALLTASTNQTHWYCHECEPQVKYILAQSKAGIVEVAKSVAHSLQSIKKDQTQAKKSLDSVSTKVNHLQGLYENVIQKVETFSDSLKEINLGKGSVEKSLKEVTQLSKSFSAVVQNSENKIYP

Radius of gyration: 51.32 Å; Cα contacts (8 Å, |Δi|>4): 67; chains: 1; bounding box: 107×62×142 Å

pLDDT: mean 73.54, std 23.08, range [30.22, 97.75]

Nearest PDB structures (foldseek):
  2kyu-assembly1_A  TM=7.200E-01  e=1.115E-02  Homo sapiens
  8adl-assembly1_Q  TM=4.035E-01  e=1.970E+00  Saccharomyces cerevisiae

InterPro domains: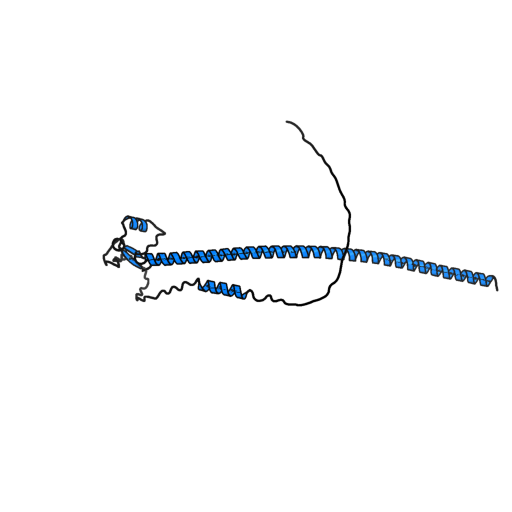
  IPR011011 Zinc finger, FYVE/PHD-type [SSF57903] (83-141)

Solvent-accessible surface area (backbone atoms only — not comparable to full-atom values): 15224 Å² total; per-residue (Å²): 133,88,81,90,90,88,82,92,86,85,90,82,82,90,83,92,81,85,87,82,91,81,90,83,88,79,88,82,83,89,82,91,73,92,72,90,82,82,84,78,74,70,63,62,60,52,54,53,54,56,55,50,56,62,72,73,50,80,79,76,80,70,78,77,80,83,74,89,78,91,75,83,92,68,95,75,77,92,68,82,72,80,54,44,17,78,84,78,68,47,77,52,96,61,60,47,63,17,80,83,78,72,47,37,39,34,44,80,84,67,71,54,50,76,64,57,51,49,53,56,67,65,44,83,83,77,66,86,48,61,46,82,86,49,40,64,57,51,52,50,51,52,51,50,51,52,51,51,51,51,52,51,51,51,53,50,53,54,49,52,53,50,51,53,51,51,52,52,53,52,49,53,51,49,53,54,50,50,54,52,50,55,51,52,50,54,54,49,54,52,50,51,54,51,52,53,52,52,52,52,53,51,51,52,51,52,53,52,49,55,52,51,55,50,51,50,52,53,53,52,50,52,51,52,54,50,52,51,51,51,55,57,52,51,56,70,75,61,121

Mean predicted aligned error: 19.38 Å

Secondary structure (DSSP, 8-state):
---------------------------------------SSHHHHHHHHHHHHHHS--------------------------PBPTTT--B-S-EEE-TTT--EEEGGGGT--HHHHHHHHH-TTT-----TTTHHHHHHHHHHHHHHHHHHHHHHHHHHHHHHHHHHHHHHHHHHHHHHHHHHHHHHHHHHHHHHHHHHHHHHHHHHHHHHHHHHHHHHHHHHHHHHHHHHHHHHH--

Organism: Owenia fusiformis (NCBI:txid6347)